Protein AF-A0A6A6EGM3-F1 (afdb_monomer_lite)

InterPro domains:
  IPR000719 Protein kinase domain [PF00069] (1-128)
  IPR000719 Protein kinase domain [PS50011] (1-140)
  IPR000719 Protein kinase domain [SM00220] (1-140)
  IPR011009 Protein kinase-like domain superfamily [SSF56112] (1-140)

Structure (mmCIF, N/CA/C/O backbone):
data_AF-A0A6A6EGM3-F1
#
_entry.id   AF-A0A6A6EGM3-F1
#
loop_
_atom_site.group_PDB
_atom_site.id
_atom_site.type_symbol
_atom_site.label_atom_id
_atom_site.label_alt_id
_atom_site.label_comp_id
_atom_site.label_asym_id
_atom_site.label_entity_id
_atom_site.label_seq_id
_atom_site.pdbx_PDB_ins_code
_atom_site.Cartn_x
_atom_site.Cartn_y
_atom_site.Cartn_z
_atom_site.occupancy
_atom_site.B_iso_or_equiv
_atom_site.auth_seq_id
_atom_site.auth_comp_id
_atom_site.auth_asym_id
_atom_site.auth_atom_id
_atom_site.pdbx_PDB_model_num
ATOM 1 N N . MET A 1 1 ? -12.247 2.097 -5.083 1.00 84.56 1 MET A N 1
ATOM 2 C CA . MET A 1 1 ? -11.336 1.379 -4.167 1.00 84.56 1 MET A CA 1
ATOM 3 C C . MET A 1 1 ? -11.400 -0.114 -4.446 1.00 84.56 1 MET A C 1
ATOM 5 O O . MET A 1 1 ? -12.513 -0.607 -4.617 1.00 84.56 1 MET A O 1
ATOM 9 N N . HIS A 1 2 ? -10.258 -0.801 -4.485 1.00 88.88 2 HIS A N 1
ATOM 10 C CA . HIS A 1 2 ? -10.121 -2.243 -4.723 1.00 88.88 2 HIS A CA 1
ATOM 11 C C . HIS A 1 2 ? -10.260 -3.066 -3.438 1.00 88.88 2 HIS A C 1
ATOM 13 O O . HIS A 1 2 ? -11.001 -4.044 -3.423 1.00 88.88 2 HIS A O 1
ATOM 19 N N . ARG A 1 3 ? -9.598 -2.648 -2.350 1.00 88.50 3 ARG A N 1
ATOM 20 C CA . ARG A 1 3 ? -9.715 -3.189 -0.979 1.00 88.50 3 ARG A CA 1
ATOM 21 C C . ARG A 1 3 ? -9.195 -4.609 -0.755 1.00 88.50 3 ARG A C 1
ATOM 23 O O . ARG A 1 3 ? -9.424 -5.171 0.314 1.00 88.50 3 ARG A O 1
ATOM 30 N N . ASP A 1 4 ? -8.500 -5.176 -1.732 1.00 90.19 4 ASP A N 1
ATOM 31 C CA . ASP A 1 4 ? -7.788 -6.451 -1.583 1.00 90.19 4 ASP A CA 1
ATOM 32 C C . ASP A 1 4 ? -6.575 -6.496 -2.516 1.00 90.19 4 ASP A C 1
ATOM 34 O O . ASP A 1 4 ? -6.352 -7.462 -3.237 1.00 90.19 4 ASP A O 1
ATOM 38 N N . ILE A 1 5 ? -5.809 -5.402 -2.556 1.00 93.81 5 ILE A N 1
ATOM 39 C CA . ILE A 1 5 ? -4.543 -5.385 -3.291 1.00 93.81 5 ILE A CA 1
ATOM 40 C C . ILE A 1 5 ? -3.541 -6.249 -2.524 1.00 93.81 5 ILE A C 1
ATOM 42 O O . ILE A 1 5 ? -3.227 -5.979 -1.365 1.00 93.81 5 ILE A O 1
ATOM 46 N N . LYS A 1 6 ? -3.062 -7.294 -3.192 1.00 92.94 6 LYS A N 1
ATOM 47 C CA . LYS A 1 6 ? -2.123 -8.295 -2.682 1.00 92.94 6 LYS A CA 1
ATOM 48 C C . LYS A 1 6 ? -1.439 -8.995 -3.863 1.00 92.94 6 LYS A C 1
ATOM 50 O O . LYS A 1 6 ? -1.972 -8.916 -4.973 1.00 92.94 6 LYS A O 1
ATOM 55 N N . PRO A 1 7 ? -0.304 -9.686 -3.667 1.00 92.31 7 PRO A N 1
ATOM 56 C CA . PRO A 1 7 ? 0.438 -10.315 -4.756 1.00 92.31 7 PRO A CA 1
ATOM 57 C C . PRO A 1 7 ? -0.398 -11.305 -5.571 1.00 92.31 7 PRO A C 1
ATOM 59 O O . PRO A 1 7 ? -0.253 -11.360 -6.786 1.00 92.31 7 PRO A O 1
ATOM 62 N N . GLU A 1 8 ? -1.313 -12.037 -4.932 1.00 93.25 8 GLU A N 1
ATOM 63 C CA . GLU A 1 8 ? -2.192 -13.009 -5.594 1.00 93.25 8 GLU A CA 1
ATOM 64 C C . GLU A 1 8 ? -3.145 -12.355 -6.608 1.00 93.25 8 GLU A C 1
ATOM 66 O O . GLU A 1 8 ? -3.589 -13.009 -7.550 1.00 93.25 8 GLU A O 1
ATOM 71 N N . ASN A 1 9 ? -3.422 -11.060 -6.434 1.00 94.19 9 ASN A N 1
ATOM 72 C CA . ASN A 1 9 ? -4.291 -10.267 -7.299 1.00 94.19 9 ASN A CA 1
ATOM 73 C C . ASN A 1 9 ? -3.496 -9.439 -8.333 1.00 94.19 9 ASN A C 1
ATOM 75 O O . ASN A 1 9 ? -4.093 -8.659 -9.077 1.00 94.19 9 ASN A O 1
ATOM 79 N N . ILE A 1 10 ? -2.167 -9.613 -8.412 1.00 94.06 10 ILE A N 1
ATOM 80 C CA . ILE A 1 10 ? -1.309 -9.057 -9.470 1.00 94.06 10 ILE A CA 1
ATOM 81 C C . ILE A 1 10 ? -0.997 -10.165 -10.479 1.00 94.06 10 ILE A C 1
ATOM 83 O O . ILE A 1 10 ? -0.140 -11.019 -10.258 1.00 94.06 10 ILE A O 1
ATOM 87 N N . LEU A 1 11 ? -1.692 -10.160 -11.612 1.00 94.94 11 LEU A N 1
ATOM 88 C CA . LEU A 1 11 ? -1.523 -11.174 -12.649 1.00 94.94 11 LEU A CA 1
ATOM 89 C C . LEU A 1 11 ? -0.478 -10.738 -13.672 1.00 94.94 11 LEU A C 1
ATOM 91 O O . LEU A 1 11 ? -0.501 -9.603 -14.143 1.00 94.94 11 LEU A O 1
ATOM 95 N N . VAL A 1 12 ? 0.394 -11.663 -14.069 1.00 94.00 12 VAL A N 1
ATOM 96 C CA . VAL A 1 12 ? 1.368 -11.467 -15.151 1.00 94.00 12 VAL A CA 1
ATOM 97 C C . VAL A 1 12 ? 0.804 -12.078 -16.433 1.00 94.00 12 VAL A C 1
ATOM 99 O O . VAL A 1 12 ? 0.584 -13.285 -16.490 1.00 94.00 12 VAL A O 1
ATOM 102 N N . LEU A 1 13 ? 0.572 -11.255 -17.458 1.00 92.06 13 LEU A N 1
ATOM 103 C CA . LEU A 1 13 ? 0.106 -11.705 -18.776 1.00 92.06 13 LEU A CA 1
ATOM 104 C C . LEU A 1 13 ? 1.278 -12.122 -19.667 1.00 92.06 13 LEU A C 1
ATOM 106 O O . LEU A 1 13 ? 1.245 -13.178 -20.290 1.00 92.06 13 LEU A O 1
ATOM 110 N N . THR A 1 14 ? 2.321 -11.294 -19.706 1.00 92.06 14 THR A N 1
ATOM 111 C CA . THR A 1 14 ? 3.573 -11.551 -20.425 1.00 92.06 14 THR A CA 1
ATOM 112 C C . THR A 1 14 ? 4.745 -11.149 -19.542 1.00 92.06 14 THR A C 1
ATOM 114 O O . THR A 1 14 ? 4.630 -10.243 -18.717 1.00 92.06 14 THR A O 1
ATOM 117 N N . ARG A 1 15 ? 5.871 -11.854 -19.678 1.00 89.19 15 ARG A N 1
ATOM 118 C CA . ARG A 1 15 ? 7.110 -11.549 -18.941 1.00 89.19 15 ARG A CA 1
ATOM 119 C C . ARG A 1 15 ? 8.081 -10.690 -19.746 1.00 89.19 15 ARG A C 1
ATOM 121 O O . ARG A 1 15 ? 8.887 -10.000 -19.139 1.00 89.19 15 ARG A O 1
ATOM 128 N N . ASP A 1 16 ? 7.987 -10.739 -21.073 1.00 87.62 16 ASP A N 1
ATOM 129 C CA . ASP A 1 16 ? 8.813 -9.952 -21.985 1.00 87.62 16 ASP A CA 1
ATOM 130 C C . ASP A 1 16 ? 7.988 -9.527 -23.223 1.00 87.62 16 ASP A C 1
ATOM 132 O O . ASP A 1 16 ? 7.629 -10.392 -24.030 1.00 87.62 16 ASP A O 1
ATOM 136 N N . PRO A 1 17 ? 7.598 -8.240 -23.342 1.00 86.88 17 PRO A N 1
ATOM 137 C CA . PRO A 1 17 ? 7.709 -7.216 -22.300 1.00 86.88 17 PRO A CA 1
ATOM 138 C C . PRO A 1 17 ? 6.861 -7.589 -21.074 1.00 86.88 17 PRO A C 1
ATOM 140 O O . PRO A 1 17 ? 5.857 -8.303 -21.189 1.00 86.88 17 PRO A O 1
ATOM 143 N N . LEU A 1 18 ? 7.257 -7.121 -19.887 1.00 87.19 18 LEU A N 1
ATOM 144 C CA . LEU A 1 18 ? 6.476 -7.341 -18.672 1.00 87.19 18 LEU A CA 1
ATOM 145 C C . LEU A 1 18 ? 5.122 -6.635 -18.797 1.00 87.19 18 LEU A C 1
ATOM 147 O O . LEU A 1 18 ? 5.062 -5.416 -18.926 1.00 87.19 18 LEU A O 1
ATOM 151 N N . TYR A 1 19 ? 4.039 -7.403 -18.723 1.00 89.06 19 TYR A N 1
ATOM 152 C CA . TYR A 1 19 ? 2.681 -6.877 -18.726 1.00 89.06 19 TYR A CA 1
ATOM 153 C C . TYR A 1 19 ? 1.907 -7.460 -17.552 1.00 89.06 19 TYR A C 1
ATOM 155 O O . TYR A 1 19 ? 1.725 -8.678 -17.455 1.00 89.06 19 TYR A O 1
ATOM 163 N N . ILE A 1 20 ? 1.429 -6.580 -16.674 1.00 92.12 20 ILE A N 1
ATOM 164 C CA . ILE A 1 20 ? 0.705 -6.946 -15.457 1.00 92.12 20 ILE A CA 1
ATOM 165 C C . ILE A 1 20 ? -0.710 -6.370 -15.446 1.00 92.12 20 ILE A C 1
ATOM 167 O O . ILE A 1 20 ? -0.976 -5.320 -16.029 1.00 92.12 20 ILE A O 1
ATOM 171 N N . LYS A 1 21 ? -1.629 -7.061 -14.771 1.00 91.62 21 LYS A N 1
ATOM 172 C CA . LYS A 1 21 ? -3.016 -6.632 -14.564 1.00 91.62 21 LYS A CA 1
ATOM 173 C C . LYS A 1 21 ? -3.439 -6.868 -13.121 1.00 91.62 21 LYS A C 1
ATOM 175 O O . LYS A 1 21 ? -3.114 -7.899 -12.540 1.00 91.62 21 LYS A O 1
ATOM 180 N N . LEU A 1 22 ? -4.210 -5.931 -12.578 1.00 92.19 22 LEU A N 1
ATOM 181 C CA . LEU A 1 22 ? -4.939 -6.138 -11.328 1.00 92.19 22 LEU A CA 1
ATOM 182 C C . LEU A 1 22 ? -6.154 -7.037 -11.577 1.00 92.19 22 LEU A C 1
ATOM 184 O O . LEU A 1 22 ? -6.820 -6.910 -12.608 1.00 92.19 22 LEU A O 1
ATOM 188 N N . ALA A 1 23 ? -6.438 -7.926 -10.633 1.00 92.19 23 ALA A N 1
ATOM 189 C CA . ALA A 1 23 ? -7.560 -8.855 -10.674 1.00 92.19 23 ALA A CA 1
ATOM 190 C C . ALA A 1 23 ? -8.310 -8.901 -9.334 1.00 92.19 23 ALA A C 1
ATOM 192 O O . ALA A 1 23 ? -7.880 -8.313 -8.354 1.00 92.19 23 ALA A O 1
ATOM 193 N N . ASP A 1 24 ? -9.423 -9.638 -9.308 1.00 88.69 24 ASP A N 1
ATOM 194 C CA . ASP A 1 24 ? -10.306 -9.810 -8.144 1.00 88.69 24 ASP A CA 1
ATOM 195 C C . ASP A 1 24 ? -10.943 -8.511 -7.625 1.00 88.69 24 ASP A C 1
ATOM 197 O O . ASP A 1 24 ? -10.659 -7.971 -6.557 1.00 88.69 24 ASP A O 1
ATOM 201 N N . PHE A 1 25 ? -11.917 -8.041 -8.394 1.00 89.31 25 PHE A N 1
ATOM 202 C CA . PHE A 1 25 ? -12.710 -6.860 -8.078 1.00 89.31 25 PHE A CA 1
ATOM 203 C C . PHE A 1 25 ? -13.936 -7.154 -7.200 1.00 89.31 25 PHE A C 1
ATOM 205 O O . PHE A 1 25 ? -14.834 -6.316 -7.091 1.00 89.31 25 PHE A O 1
ATOM 212 N N . SER A 1 26 ? -13.996 -8.326 -6.559 1.00 86.12 26 SER A N 1
ATOM 213 C CA . SER A 1 26 ? -15.150 -8.761 -5.756 1.00 86.12 26 SER A CA 1
ATOM 214 C C . SER A 1 26 ? -15.456 -7.832 -4.573 1.00 86.12 26 SER A C 1
ATOM 216 O O . SER A 1 26 ? -16.602 -7.748 -4.126 1.00 86.12 26 SER A O 1
ATOM 218 N N . LEU A 1 27 ? -14.452 -7.092 -4.091 1.00 82.25 27 LEU A N 1
ATOM 219 C CA . LEU A 1 27 ? -14.571 -6.151 -2.975 1.00 82.25 27 LEU A CA 1
ATOM 220 C C . LEU A 1 27 ? -14.660 -4.679 -3.403 1.00 82.25 27 LEU A C 1
ATOM 222 O O . LEU A 1 27 ? -14.705 -3.803 -2.524 1.00 82.25 27 LEU A O 1
ATOM 226 N N . ILE A 1 28 ? -14.721 -4.393 -4.715 1.00 85.31 28 ILE A N 1
ATOM 227 C CA . ILE A 1 28 ? -14.771 -3.023 -5.234 1.00 85.31 28 ILE A CA 1
ATOM 228 C C . ILE A 1 28 ? -15.908 -2.231 -4.591 1.00 85.31 28 ILE A C 1
ATOM 230 O O . ILE A 1 28 ? -17.047 -2.683 -4.447 1.00 85.31 28 ILE A O 1
ATOM 234 N N . LYS A 1 29 ? -15.612 -0.964 -4.300 1.00 81.81 29 LYS A N 1
ATOM 235 C CA . LYS A 1 29 ? -16.645 0.047 -4.090 1.00 81.81 29 LYS A CA 1
ATOM 236 C C . LYS A 1 29 ? -16.318 1.346 -4.814 1.00 81.81 29 LYS A C 1
ATOM 238 O O . LYS A 1 29 ? -15.177 1.819 -4.782 1.00 81.81 29 LYS A O 1
ATOM 243 N N . VAL A 1 30 ? -17.363 1.937 -5.384 1.00 75.62 30 VAL A N 1
ATOM 244 C CA . VAL A 1 30 ? -17.401 3.317 -5.874 1.00 75.62 30 VAL A CA 1
ATOM 245 C C . VAL A 1 30 ? -17.964 4.217 -4.767 1.00 75.62 30 VAL A C 1
ATOM 247 O O . VAL A 1 30 ? -19.037 3.935 -4.229 1.00 75.62 30 VAL A O 1
ATOM 250 N N . GLY A 1 31 ? -17.231 5.272 -4.403 1.00 67.56 31 GLY A N 1
ATOM 251 C CA . GLY A 1 31 ? -17.626 6.263 -3.394 1.00 67.56 31 GLY A CA 1
ATOM 252 C C . GLY A 1 31 ? -16.650 6.391 -2.219 1.00 67.56 31 GLY A C 1
ATOM 253 O O . GLY A 1 31 ? -15.875 5.485 -1.933 1.00 67.56 31 GLY A O 1
ATOM 254 N N . ASN A 1 32 ? -16.722 7.523 -1.514 1.00 60.88 32 ASN A N 1
ATOM 255 C CA . ASN A 1 32 ? -15.642 8.024 -0.645 1.00 60.88 32 ASN A CA 1
ATOM 256 C C . ASN A 1 32 ? -15.790 7.619 0.836 1.00 60.88 32 ASN A C 1
ATOM 258 O O . ASN A 1 32 ? -15.298 8.308 1.727 1.00 60.88 32 ASN A O 1
ATOM 262 N N . SER A 1 33 ? -16.587 6.590 1.142 1.00 60.62 33 SER A N 1
ATOM 263 C CA . SER A 1 33 ? -16.968 6.308 2.529 1.00 60.62 33 SER A CA 1
ATOM 264 C C . SER A 1 33 ? -17.484 4.890 2.726 1.00 60.62 33 SER A C 1
ATOM 266 O O . SER A 1 33 ? -18.649 4.599 2.447 1.00 60.62 33 SER A O 1
ATOM 268 N N . LEU A 1 34 ? -16.653 4.033 3.309 1.00 66.94 34 LEU A N 1
ATOM 269 C CA . LEU A 1 34 ? -17.009 2.662 3.667 1.00 66.94 34 LEU A CA 1
ATOM 270 C C . LEU A 1 34 ? -16.926 2.412 5.172 1.00 66.94 34 LEU A C 1
ATOM 272 O O . LEU A 1 34 ? -16.134 3.048 5.858 1.00 66.94 34 LEU A O 1
ATOM 276 N N . LYS A 1 35 ? -17.730 1.455 5.656 1.00 67.19 35 LYS A N 1
ATOM 277 C CA . LYS A 1 35 ? -17.777 1.007 7.062 1.00 67.19 35 LYS A CA 1
ATOM 278 C C . LYS A 1 35 ? -17.646 -0.515 7.226 1.00 67.19 35 LYS A C 1
ATOM 280 O O . LYS A 1 35 ? -17.982 -1.047 8.276 1.00 67.19 35 LYS A O 1
ATOM 285 N N . THR A 1 36 ? -17.224 -1.242 6.190 1.00 71.94 36 THR A N 1
ATOM 286 C CA . THR A 1 36 ? -17.134 -2.715 6.217 1.00 71.94 36 THR A CA 1
ATOM 287 C C . THR A 1 36 ? -15.677 -3.154 6.182 1.00 71.94 36 THR A C 1
ATOM 289 O O . THR A 1 36 ? -14.920 -2.695 5.325 1.00 71.94 36 THR A O 1
ATOM 292 N N . ILE A 1 37 ? -15.305 -4.068 7.079 1.00 74.94 37 ILE A N 1
ATOM 293 C CA . ILE A 1 37 ? -13.977 -4.692 7.121 1.00 74.94 37 ILE A CA 1
ATOM 294 C C . ILE A 1 37 ? -13.970 -5.860 6.132 1.00 74.94 37 ILE A C 1
ATOM 296 O O . ILE A 1 37 ? -14.825 -6.739 6.213 1.00 74.94 37 ILE A O 1
ATOM 300 N N . CYS A 1 38 ? -13.034 -5.854 5.189 1.00 76.94 38 CYS A N 1
ATOM 301 C CA . CYS A 1 38 ? -12.772 -6.959 4.269 1.00 76.94 38 CYS A CA 1
ATOM 302 C C . CYS A 1 38 ? -11.325 -6.873 3.761 1.00 76.94 38 CYS A C 1
ATOM 304 O O . CYS A 1 38 ? -10.650 -5.875 4.015 1.00 76.94 38 CYS A O 1
ATOM 306 N N . GLY A 1 39 ? -10.884 -7.897 3.032 1.00 79.06 39 GLY A N 1
ATOM 307 C CA . GLY A 1 39 ? -9.539 -7.986 2.461 1.00 79.06 39 GLY A CA 1
ATOM 308 C C . GLY A 1 39 ? -8.580 -8.820 3.312 1.00 79.06 39 GLY A C 1
ATOM 309 O O . GLY A 1 39 ? -8.975 -9.471 4.283 1.00 79.06 39 GLY A O 1
ATOM 310 N N . THR A 1 40 ? -7.307 -8.802 2.931 1.00 82.25 40 THR A N 1
ATOM 311 C CA . THR A 1 40 ? -6.253 -9.621 3.543 1.00 82.25 40 THR A CA 1
ATOM 312 C C . THR A 1 40 ? -5.488 -8.842 4.620 1.00 82.25 40 THR A C 1
ATOM 314 O O . THR A 1 40 ? -4.835 -7.841 4.330 1.00 82.25 40 THR A O 1
ATOM 317 N N . GLY A 1 41 ? -5.522 -9.318 5.872 1.00 84.56 41 GLY A N 1
ATOM 318 C CA . GLY A 1 41 ? -5.014 -8.586 7.046 1.00 84.56 41 GLY A CA 1
ATOM 319 C C . GLY A 1 41 ? -3.538 -8.159 6.993 1.00 84.56 41 GLY A C 1
ATOM 320 O O . GLY A 1 41 ? -3.170 -7.177 7.623 1.00 84.56 41 GLY A O 1
ATOM 321 N N . THR A 1 42 ? -2.696 -8.850 6.227 1.00 88.75 42 THR A N 1
ATOM 322 C CA . THR A 1 42 ? -1.267 -8.526 6.052 1.00 88.75 42 THR A CA 1
ATOM 323 C C . THR A 1 42 ? -1.015 -7.275 5.212 1.00 88.75 42 THR A C 1
ATOM 325 O O . THR A 1 42 ? -0.057 -6.550 5.462 1.00 88.75 42 THR A O 1
ATOM 328 N N . TYR A 1 43 ? -1.858 -7.030 4.210 1.00 91.75 43 TYR A N 1
ATOM 329 C CA . TYR A 1 43 ? -1.755 -5.877 3.304 1.00 91.75 43 TYR A CA 1
ATOM 330 C C . TYR A 1 43 ? -2.654 -4.728 3.764 1.00 91.75 43 TYR A C 1
ATOM 332 O O . TYR A 1 43 ? -2.759 -3.689 3.115 1.00 91.75 43 TYR A O 1
ATOM 340 N N . CYS A 1 44 ? -3.336 -4.934 4.886 1.00 90.75 44 CYS A N 1
ATOM 341 C CA . CYS A 1 44 ? -4.281 -4.010 5.456 1.00 90.75 44 CYS A CA 1
ATOM 342 C C . CYS A 1 44 ? -3.552 -2.816 6.095 1.00 90.75 44 CYS A C 1
ATOM 344 O O . CYS A 1 44 ? -2.599 -3.027 6.845 1.00 90.75 44 CYS A O 1
ATOM 346 N N . PRO A 1 45 ? -4.015 -1.577 5.869 1.00 92.44 45 PRO A N 1
ATOM 347 C CA . PRO A 1 45 ? -3.445 -0.402 6.516 1.00 92.44 45 PRO A CA 1
ATOM 348 C C . PRO A 1 45 ? -3.814 -0.325 8.006 1.00 92.44 45 PRO A C 1
ATOM 350 O O . PRO A 1 45 ? -4.837 -0.899 8.409 1.00 92.44 45 PRO A O 1
ATOM 353 N N . PRO A 1 46 ? -3.048 0.414 8.831 1.00 92.00 46 PRO A N 1
ATOM 354 C CA . PRO A 1 46 ? -3.225 0.471 10.286 1.00 92.00 46 PRO A CA 1
ATOM 355 C C . PRO A 1 46 ? -4.634 0.908 10.724 1.00 92.00 46 PRO A C 1
ATOM 357 O O . PRO A 1 46 ? -5.194 0.360 11.679 1.00 92.00 46 PRO A O 1
ATOM 360 N N . GLU A 1 47 ? -5.267 1.835 10.000 1.00 90.25 47 GLU A N 1
ATOM 361 C CA . GLU A 1 47 ? -6.616 2.323 10.299 1.00 90.25 47 GLU A CA 1
ATOM 362 C C . GLU A 1 47 ? -7.725 1.279 10.083 1.00 90.25 47 GLU A C 1
ATOM 364 O O . GLU A 1 47 ? -8.801 1.397 10.677 1.00 90.25 47 GLU A O 1
ATOM 369 N N . ILE A 1 48 ? -7.480 0.241 9.278 1.00 87.69 48 ILE A N 1
ATOM 370 C CA . ILE A 1 48 ? -8.381 -0.912 9.141 1.00 87.69 48 ILE A CA 1
ATOM 371 C C . ILE A 1 48 ? -7.895 -2.071 10.026 1.00 87.69 48 ILE A C 1
ATOM 373 O O . ILE A 1 48 ? -8.709 -2.750 10.657 1.00 87.69 48 ILE A O 1
ATOM 377 N N . ALA A 1 49 ? -6.581 -2.274 10.135 1.00 87.62 49 ALA A N 1
ATOM 378 C CA . ALA A 1 49 ? -5.967 -3.405 10.825 1.00 87.62 49 ALA A CA 1
ATOM 379 C C . ALA A 1 49 ? -6.359 -3.463 12.312 1.00 87.62 49 ALA A C 1
ATOM 381 O O . ALA A 1 49 ? -6.572 -4.551 12.854 1.00 87.62 49 ALA A O 1
ATOM 382 N N . LYS A 1 50 ? -6.582 -2.298 12.943 1.00 83.25 50 LYS A N 1
ATOM 383 C CA . LYS A 1 50 ? -7.120 -2.183 14.313 1.00 83.25 50 LYS A CA 1
ATOM 384 C C . LYS A 1 50 ? -8.476 -2.866 14.522 1.00 83.25 50 LYS A C 1
ATOM 386 O O . LYS A 1 50 ? -8.810 -3.227 15.647 1.00 83.25 50 LYS A O 1
ATOM 391 N N . TYR A 1 51 ? -9.249 -3.076 13.457 1.00 80.19 51 TYR A N 1
ATOM 392 C CA . TYR A 1 51 ? -10.565 -3.706 13.531 1.00 80.19 51 TYR A CA 1
ATOM 393 C C . TYR A 1 51 ? -10.591 -5.165 13.067 1.00 80.19 51 TYR A C 1
ATOM 395 O O . TYR A 1 51 ? -11.540 -5.870 13.395 1.00 80.19 51 TYR A O 1
ATOM 403 N N . PHE A 1 52 ? -9.559 -5.667 12.379 1.00 74.50 52 PHE A N 1
ATOM 404 C CA . PHE A 1 52 ? -9.526 -7.060 11.898 1.00 74.50 52 PHE A CA 1
ATOM 405 C C . PHE A 1 52 ? -9.624 -8.098 13.028 1.00 74.50 52 PHE A C 1
ATOM 407 O O . PHE A 1 52 ? -10.149 -9.190 12.824 1.00 74.50 52 PHE A O 1
ATOM 414 N N . ARG A 1 53 ? -9.164 -7.756 14.239 1.00 69.12 53 ARG A N 1
ATOM 415 C CA . ARG A 1 53 ? -9.305 -8.604 15.438 1.00 69.12 53 ARG A CA 1
ATOM 416 C C . ARG A 1 53 ? -10.612 -8.394 16.204 1.00 69.12 53 ARG A C 1
ATOM 418 O O . ARG A 1 53 ? -10.927 -9.166 17.105 1.00 69.12 53 ARG A O 1
ATOM 425 N N . LEU A 1 54 ? -11.383 -7.370 15.851 1.00 66.56 54 LEU A N 1
ATOM 426 C CA . LEU A 1 54 ? -12.611 -6.979 16.531 1.00 66.56 54 LEU A CA 1
ATOM 427 C C . LEU A 1 54 ? -13.808 -7.346 15.648 1.00 66.56 54 LEU A C 1
ATOM 429 O O . LEU A 1 54 ? -14.451 -6.484 15.056 1.00 66.56 54 LEU A O 1
ATOM 433 N N . SER A 1 55 ? -14.139 -8.640 15.596 1.00 57.53 55 SER A N 1
ATOM 434 C CA . SER A 1 55 ? -15.200 -9.223 14.750 1.00 57.53 55 SER A CA 1
ATOM 435 C C . SER A 1 55 ? -16.611 -8.637 14.936 1.00 57.53 55 SER A C 1
ATOM 437 O O . SER A 1 55 ? -17.522 -8.980 14.186 1.00 57.53 55 SER A O 1
ATOM 439 N N . LYS A 1 56 ? -16.817 -7.753 15.921 1.00 55.12 56 LYS A N 1
ATOM 440 C CA . LYS A 1 56 ? -18.116 -7.150 16.262 1.00 55.12 56 LYS A CA 1
ATOM 441 C C . LYS A 1 56 ? -18.195 -5.633 16.076 1.00 55.12 56 LYS A C 1
ATOM 443 O O . LYS A 1 56 ? -19.248 -5.061 16.342 1.00 55.12 56 LYS A O 1
ATOM 448 N N . LEU A 1 57 ? -17.123 -4.965 15.650 1.00 59.78 57 LEU A N 1
ATOM 449 C CA . LEU A 1 57 ? -17.109 -3.506 15.520 1.00 59.78 57 LEU A CA 1
ATOM 450 C C . LEU A 1 57 ? -16.997 -3.107 14.055 1.00 59.78 57 LEU A C 1
ATOM 452 O O . LEU A 1 57 ? -15.939 -3.224 13.448 1.00 59.78 57 LEU A O 1
ATOM 456 N N . ALA A 1 58 ? -18.097 -2.589 13.505 1.00 63.16 58 ALA A N 1
ATOM 457 C CA . ALA A 1 58 ? -18.026 -1.829 12.269 1.00 63.16 58 ALA A CA 1
ATOM 458 C C . ALA A 1 58 ? -17.164 -0.575 12.517 1.00 63.16 58 ALA A C 1
ATOM 460 O O . ALA A 1 58 ? -17.385 0.136 13.506 1.00 63.16 58 ALA A O 1
ATOM 461 N N . PRO A 1 59 ? -16.193 -0.295 11.643 1.00 66.69 59 PRO A N 1
ATOM 462 C CA . PRO A 1 59 ? -15.417 0.928 11.659 1.00 66.69 59 PRO A CA 1
ATOM 463 C C . PRO A 1 59 ? -16.304 2.159 11.793 1.00 66.69 59 PRO A C 1
ATOM 465 O O . PRO A 1 59 ? -17.279 2.339 11.057 1.00 66.69 59 PRO A O 1
ATOM 468 N N . LYS A 1 60 ? -15.979 2.994 12.782 1.00 63.94 60 LYS A N 1
ATOM 469 C CA . LYS A 1 60 ? -16.665 4.274 12.989 1.00 63.94 60 LYS A CA 1
ATOM 470 C C . LYS A 1 60 ? -16.225 5.299 11.946 1.00 63.94 60 LYS A C 1
ATOM 472 O O . LYS A 1 60 ? -17.049 6.097 11.497 1.00 63.94 60 LYS A O 1
ATOM 477 N N . ASP A 1 61 ? -14.961 5.214 11.549 1.00 67.00 61 ASP A N 1
ATOM 478 C CA . ASP A 1 61 ? -14.319 6.119 10.608 1.00 67.00 61 ASP A CA 1
ATOM 479 C C . ASP A 1 61 ? -14.562 5.658 9.168 1.00 67.00 61 ASP A C 1
ATOM 481 O O . ASP A 1 61 ? -14.666 4.464 8.878 1.00 67.00 61 ASP A O 1
ATOM 485 N N . LYS A 1 62 ? -14.682 6.626 8.260 1.00 71.38 62 LYS A N 1
ATOM 486 C CA . LYS A 1 62 ? -14.834 6.375 6.827 1.00 71.38 62 LYS A CA 1
ATOM 487 C C . LYS A 1 62 ? -13.460 6.100 6.229 1.00 71.38 62 LYS A C 1
ATOM 489 O O . LYS A 1 62 ? -12.557 6.911 6.399 1.00 71.38 62 LYS A O 1
ATOM 494 N N . TYR A 1 63 ? -13.327 5.005 5.491 1.00 78.56 63 TYR A N 1
ATOM 495 C CA . TYR A 1 63 ? -12.112 4.743 4.717 1.00 78.56 63 TYR A CA 1
ATOM 496 C C . TYR A 1 63 ? -12.159 5.383 3.330 1.00 78.56 63 TYR A C 1
ATOM 498 O O . TYR A 1 63 ? -13.229 5.436 2.714 1.00 78.56 63 TYR A O 1
ATOM 506 N N . THR A 1 64 ? -10.990 5.817 2.857 1.00 86.38 64 THR A N 1
ATOM 507 C CA . THR A 1 64 ? -10.745 6.457 1.555 1.00 86.38 64 THR A CA 1
ATOM 508 C C . THR A 1 64 ? -9.827 5.591 0.690 1.00 86.38 64 THR A C 1
ATOM 510 O O . THR A 1 64 ? -9.333 4.556 1.130 1.00 86.38 64 THR A O 1
ATOM 513 N N . GLU A 1 65 ? -9.556 6.019 -0.538 1.00 89.50 65 GLU A N 1
ATOM 514 C CA . GLU A 1 65 ? -8.585 5.416 -1.457 1.00 89.50 65 GLU A CA 1
ATOM 515 C C . GLU A 1 65 ? -7.174 5.250 -0.878 1.00 89.50 65 GLU A C 1
ATOM 517 O O . GLU A 1 65 ? -6.431 4.388 -1.343 1.00 89.50 65 GLU A O 1
ATOM 522 N N . ALA A 1 66 ? -6.835 5.980 0.191 1.00 92.31 66 ALA A N 1
ATOM 523 C CA . ALA A 1 66 ? -5.580 5.834 0.926 1.00 92.31 66 ALA A CA 1
ATOM 524 C C . ALA A 1 66 ? -5.324 4.399 1.426 1.00 92.31 66 ALA A C 1
ATOM 526 O O . ALA A 1 66 ? -4.175 4.041 1.695 1.00 92.31 66 ALA A O 1
ATOM 527 N N . VAL A 1 67 ? -6.369 3.570 1.544 1.00 92.31 67 VAL A N 1
ATOM 528 C CA . VAL A 1 67 ? -6.232 2.155 1.916 1.00 92.31 67 VAL A CA 1
ATOM 529 C C . VAL A 1 67 ? -5.561 1.334 0.818 1.00 92.31 67 VAL A C 1
ATOM 531 O O . VAL A 1 67 ? -4.679 0.535 1.113 1.00 92.31 67 VAL A O 1
ATOM 534 N N . ASP A 1 68 ? -5.921 1.579 -0.445 1.00 93.88 68 ASP A N 1
ATOM 535 C CA . ASP A 1 68 ? -5.340 0.883 -1.595 1.00 93.88 68 ASP A CA 1
ATOM 536 C C . ASP A 1 68 ? -3.886 1.323 -1.813 1.00 93.88 68 ASP A C 1
ATOM 538 O O . ASP A 1 68 ? -3.046 0.514 -2.202 1.00 93.88 68 ASP A O 1
ATOM 542 N N . ILE A 1 69 ? -3.575 2.588 -1.504 1.00 96.12 69 ILE A N 1
ATOM 543 C CA . ILE A 1 69 ? -2.218 3.144 -1.591 1.00 96.12 69 ILE A CA 1
ATOM 544 C C . ILE A 1 69 ? -1.279 2.421 -0.625 1.00 96.12 69 ILE A C 1
ATOM 546 O O . ILE A 1 69 ? -0.201 1.990 -1.025 1.00 96.12 69 ILE A O 1
ATOM 550 N N . TRP A 1 70 ? -1.700 2.221 0.624 1.00 96.12 70 TRP A N 1
ATOM 551 C CA . TRP A 1 70 ? -0.922 1.432 1.577 1.00 96.12 70 TRP A CA 1
ATOM 552 C C . TRP A 1 70 ? -0.746 -0.013 1.105 1.00 96.12 70 TRP A C 1
ATOM 554 O O . TRP A 1 70 ? 0.378 -0.507 1.050 1.00 96.12 70 TRP A O 1
ATOM 564 N N . SER A 1 71 ? -1.841 -0.692 0.740 1.00 95.25 71 SER A N 1
ATOM 565 C CA . SER A 1 71 ? -1.793 -2.099 0.325 1.00 95.25 71 SER A CA 1
ATOM 566 C C . SER A 1 71 ? -0.855 -2.313 -0.863 1.00 95.25 71 SER A C 1
ATOM 568 O O . SER A 1 71 ? -0.049 -3.243 -0.848 1.00 95.25 71 SER A O 1
ATOM 570 N N . LEU A 1 72 ? -0.893 -1.418 -1.855 1.00 96.12 72 LEU A N 1
ATOM 571 C CA . LEU A 1 72 ? 0.039 -1.438 -2.978 1.00 96.12 72 LEU A CA 1
ATOM 572 C C . LEU A 1 72 ? 1.487 -1.193 -2.528 1.00 96.12 72 LEU A C 1
ATOM 574 O O . LEU A 1 72 ? 2.385 -1.884 -2.999 1.00 96.12 72 LEU A O 1
ATOM 578 N N . GLY A 1 73 ? 1.716 -0.271 -1.591 1.00 95.69 73 GLY A N 1
ATOM 579 C CA . GLY A 1 73 ? 3.043 -0.012 -1.029 1.00 95.69 73 GLY A CA 1
ATOM 580 C C . GLY A 1 73 ? 3.648 -1.258 -0.381 1.00 95.69 73 GLY A C 1
ATOM 581 O O . GLY A 1 73 ? 4.804 -1.581 -0.638 1.00 95.69 73 GLY A O 1
ATOM 582 N N . VAL A 1 74 ? 2.848 -2.018 0.376 1.00 94.56 74 VAL A N 1
ATOM 583 C CA . VAL A 1 74 ? 3.281 -3.292 0.979 1.00 94.56 74 VAL A CA 1
ATOM 584 C C . VAL A 1 74 ? 3.603 -4.335 -0.097 1.00 94.56 74 VAL A C 1
ATOM 586 O O . VAL A 1 74 ? 4.580 -5.069 0.037 1.00 94.56 74 VAL A O 1
ATOM 589 N N . VAL A 1 75 ? 2.817 -4.405 -1.179 1.00 94.06 75 VAL A N 1
ATOM 590 C CA . VAL A 1 75 ? 3.086 -5.310 -2.313 1.00 94.06 75 VAL A CA 1
ATOM 591 C C . VAL A 1 75 ? 4.403 -4.962 -3.009 1.00 94.06 75 VAL A C 1
ATOM 593 O O . VAL A 1 75 ? 5.224 -5.852 -3.222 1.00 94.06 75 VAL A O 1
ATOM 596 N N . ILE A 1 76 ? 4.630 -3.684 -3.327 1.00 93.88 76 ILE A N 1
ATOM 597 C CA . ILE A 1 76 ? 5.872 -3.223 -3.965 1.00 93.88 76 ILE A CA 1
ATOM 598 C C . ILE A 1 76 ? 7.063 -3.523 -3.057 1.00 93.88 76 ILE A C 1
ATOM 600 O O . ILE A 1 76 ? 8.041 -4.121 -3.502 1.00 93.88 76 ILE A O 1
ATOM 604 N N . LEU A 1 77 ? 6.949 -3.182 -1.772 1.00 92.50 77 LEU A N 1
ATOM 605 C CA . LEU A 1 77 ? 7.985 -3.437 -0.780 1.00 92.50 77 LEU A CA 1
ATOM 606 C C . LEU A 1 77 ? 8.340 -4.932 -0.706 1.00 92.50 77 LEU A C 1
ATOM 608 O O . LEU A 1 77 ? 9.513 -5.294 -0.688 1.00 92.50 77 LEU A O 1
ATOM 612 N N . ARG A 1 78 ? 7.332 -5.815 -0.729 1.00 90.25 78 ARG A N 1
ATOM 613 C CA . ARG A 1 78 ? 7.513 -7.275 -0.715 1.00 90.25 78 ARG A CA 1
ATOM 614 C C . ARG A 1 78 ? 8.298 -7.780 -1.927 1.00 90.25 78 ARG A C 1
ATOM 616 O O . ARG A 1 78 ? 9.080 -8.718 -1.782 1.00 90.25 78 ARG A O 1
ATOM 623 N N . PHE A 1 79 ? 8.072 -7.199 -3.104 1.00 90.44 79 PHE A N 1
ATOM 624 C CA . PHE A 1 79 ? 8.807 -7.561 -4.316 1.00 90.44 79 PHE A CA 1
ATOM 625 C C . PHE A 1 79 ? 10.225 -6.981 -4.337 1.00 90.44 79 PHE A C 1
ATOM 627 O O . PHE A 1 79 ? 11.137 -7.667 -4.790 1.00 90.44 79 PHE A O 1
ATOM 634 N N . ALA A 1 80 ? 10.419 -5.767 -3.815 1.00 89.38 80 ALA A N 1
ATOM 635 C CA . ALA A 1 80 ? 11.733 -5.135 -3.716 1.00 89.38 80 ALA A CA 1
ATOM 636 C C . ALA A 1 80 ? 12.636 -5.823 -2.677 1.00 89.38 80 ALA A C 1
ATOM 638 O O . ALA A 1 80 ? 13.830 -5.994 -2.912 1.00 89.38 80 ALA A O 1
ATOM 639 N N . LEU A 1 81 ? 12.064 -6.261 -1.548 1.00 88.50 81 LEU A N 1
ATOM 640 C CA . LEU A 1 81 ? 12.784 -6.857 -0.421 1.00 88.50 81 LEU A CA 1
ATOM 641 C C . LEU A 1 81 ? 12.164 -8.209 -0.006 1.00 88.50 81 LEU A C 1
ATOM 643 O O . LEU A 1 81 ? 11.410 -8.297 0.969 1.00 88.50 81 LEU A O 1
ATOM 647 N N . PRO A 1 82 ? 12.503 -9.316 -0.698 1.00 80.88 82 PRO A N 1
ATOM 648 C CA . PRO A 1 82 ? 11.968 -10.645 -0.386 1.00 80.88 82 PRO A CA 1
ATOM 649 C C . PRO A 1 82 ? 12.316 -11.144 1.025 1.00 80.88 82 PRO A C 1
ATOM 651 O O . PRO A 1 82 ? 11.595 -11.982 1.572 1.00 80.88 82 PRO A O 1
ATOM 654 N N . SER A 1 83 ? 13.402 -10.618 1.605 1.00 79.69 83 SER A N 1
ATOM 655 C CA . SER A 1 83 ? 13.912 -10.930 2.946 1.00 79.69 83 SER A CA 1
ATOM 656 C C . SER A 1 83 ? 13.116 -10.304 4.090 1.00 79.69 83 SER A C 1
ATOM 658 O O . SER A 1 83 ? 13.428 -10.578 5.248 1.00 79.69 83 SER A O 1
ATOM 660 N N . LEU A 1 84 ? 12.103 -9.486 3.794 1.00 77.56 84 LEU A N 1
ATOM 661 C CA . LEU A 1 84 ? 11.205 -8.957 4.813 1.00 77.56 84 LEU A CA 1
ATOM 662 C C . LEU A 1 84 ? 10.508 -10.076 5.595 1.00 77.56 84 LEU A C 1
ATOM 664 O O . LEU A 1 84 ? 10.277 -11.170 5.059 1.00 77.56 84 LEU A O 1
ATOM 668 N N . PRO A 1 85 ? 10.165 -9.824 6.868 1.00 70.44 85 PRO A N 1
ATOM 669 C CA . PRO A 1 85 ? 9.535 -10.777 7.747 1.00 70.44 85 PRO A CA 1
ATOM 670 C C . PRO A 1 85 ? 8.285 -11.322 7.091 1.00 70.44 85 PRO A C 1
ATOM 672 O O . PRO A 1 85 ? 7.548 -10.648 6.368 1.00 70.44 85 PRO A O 1
ATOM 675 N N . HIS A 1 86 ? 8.033 -12.590 7.374 1.00 70.12 86 HIS A N 1
ATOM 676 C CA . HIS A 1 86 ? 6.869 -13.234 6.821 1.00 70.12 86 HIS A CA 1
ATOM 677 C C . HIS A 1 86 ? 5.602 -12.624 7.441 1.00 70.12 86 HIS A C 1
ATOM 679 O O . HIS A 1 86 ? 5.556 -12.396 8.663 1.00 70.12 86 HIS A O 1
ATOM 685 N N . PRO A 1 87 ? 4.568 -12.398 6.612 1.00 64.44 87 PRO A N 1
ATOM 686 C CA . PRO A 1 87 ? 3.207 -12.176 7.072 1.00 64.44 87 PRO A CA 1
ATOM 687 C C . PRO A 1 87 ? 2.849 -13.152 8.200 1.00 64.44 87 PRO A C 1
ATOM 689 O O . PRO A 1 87 ? 2.856 -14.361 7.989 1.00 64.44 87 PRO A O 1
ATOM 692 N N . GLY A 1 88 ? 2.585 -12.645 9.408 1.00 61.97 88 GLY A N 1
ATOM 693 C CA . GLY A 1 88 ? 2.268 -13.477 10.581 1.00 61.97 88 GLY A CA 1
ATOM 694 C C . GLY A 1 88 ? 3.287 -13.440 11.723 1.00 61.97 88 GLY A C 1
ATOM 695 O O . GLY A 1 88 ? 2.991 -13.947 12.801 1.00 61.97 88 GLY A O 1
ATOM 696 N N . SER A 1 89 ? 4.434 -12.772 11.553 1.00 68.06 89 SER A N 1
ATOM 697 C CA . SER A 1 89 ? 5.334 -12.433 12.678 1.00 68.06 89 SER A CA 1
ATOM 698 C C . SER A 1 89 ? 4.839 -11.255 13.542 1.00 68.06 89 SER A C 1
ATOM 700 O O . SER A 1 89 ? 5.525 -10.825 14.468 1.00 68.06 89 SER A O 1
ATOM 702 N N . GLY A 1 90 ? 3.657 -10.737 13.214 1.00 69.38 90 GLY A N 1
ATOM 703 C CA . GLY A 1 90 ? 2.932 -9.646 13.851 1.00 69.38 90 GLY A CA 1
ATOM 704 C C . GLY A 1 90 ? 1.520 -9.584 13.262 1.00 69.38 90 GLY A C 1
ATOM 705 O O . GLY A 1 90 ? 1.207 -10.282 12.293 1.00 69.38 90 GLY A O 1
ATOM 706 N N . VAL A 1 91 ? 0.647 -8.775 13.855 1.00 73.94 91 VAL A N 1
ATOM 707 C CA . VAL A 1 91 ? -0.768 -8.652 13.470 1.00 73.94 91 VAL A CA 1
ATOM 708 C C . VAL A 1 91 ? -1.284 -7.249 13.742 1.00 73.94 91 VAL A C 1
ATOM 710 O O . VAL A 1 91 ? -0.884 -6.619 14.712 1.00 73.94 91 VAL A O 1
ATOM 713 N N . GLY A 1 92 ? -2.244 -6.784 12.946 1.00 84.88 92 GLY A N 1
ATOM 714 C CA . GLY A 1 92 ? -2.883 -5.502 13.226 1.00 84.88 92 GLY A CA 1
ATOM 715 C C . GLY A 1 92 ? -1.925 -4.323 13.018 1.00 84.88 92 GLY A C 1
ATOM 716 O O . GLY A 1 92 ? -1.183 -4.291 12.038 1.00 84.88 92 GLY A O 1
ATOM 717 N N . ILE A 1 93 ? -1.962 -3.362 13.943 1.00 89.81 93 ILE A N 1
ATOM 718 C CA . ILE A 1 93 ? -1.101 -2.170 13.914 1.00 89.81 93 ILE A CA 1
ATOM 719 C C . ILE A 1 93 ? 0.370 -2.550 14.117 1.00 89.81 93 ILE A C 1
ATOM 721 O O . ILE A 1 93 ? 1.203 -2.075 13.357 1.00 89.81 93 ILE A O 1
ATOM 725 N N . ASP A 1 94 ? 0.673 -3.468 15.037 1.00 89.56 94 ASP A N 1
ATOM 726 C CA . ASP A 1 94 ? 2.048 -3.888 15.347 1.00 89.56 94 ASP A CA 1
ATOM 727 C C . ASP A 1 94 ? 2.787 -4.419 14.106 1.00 89.56 94 ASP A C 1
ATOM 729 O O . ASP A 1 94 ? 3.989 -4.233 13.943 1.00 89.56 94 ASP A O 1
ATOM 733 N N . TRP A 1 95 ? 2.060 -5.076 13.195 1.00 90.06 95 TRP A N 1
ATOM 734 C CA . TRP A 1 95 ? 2.614 -5.497 11.906 1.00 90.06 95 TRP A CA 1
ATOM 735 C C . TRP A 1 95 ? 2.977 -4.306 11.013 1.00 90.06 95 TRP A C 1
ATOM 737 O O . TRP A 1 95 ? 4.029 -4.318 10.383 1.00 90.06 95 TRP A O 1
ATOM 747 N N . CYS A 1 96 ? 2.118 -3.287 10.969 1.00 92.38 96 CYS A N 1
ATOM 748 C CA . CYS A 1 96 ? 2.331 -2.081 10.171 1.00 92.38 96 CYS A CA 1
ATOM 749 C C . CYS A 1 96 ? 3.549 -1.286 10.662 1.00 92.38 96 CYS A C 1
ATOM 751 O O . CYS A 1 96 ? 4.316 -0.789 9.848 1.00 92.38 96 CYS A O 1
ATOM 753 N N . GLU A 1 97 ? 3.733 -1.189 11.979 1.00 92.44 97 GLU A N 1
ATOM 754 C CA . GLU A 1 97 ? 4.893 -0.524 12.586 1.00 92.44 97 GLU A CA 1
ATOM 755 C C . GLU A 1 97 ? 6.175 -1.303 12.291 1.00 92.44 97 GLU A C 1
ATOM 757 O O . GLU A 1 97 ? 7.133 -0.746 11.763 1.00 92.44 97 GLU A O 1
ATOM 762 N N . LYS A 1 98 ? 6.147 -2.624 12.500 1.00 91.50 98 LYS A N 1
ATOM 763 C CA . LYS A 1 98 ? 7.304 -3.489 12.269 1.00 91.50 98 LYS A CA 1
ATOM 764 C C . LYS A 1 98 ? 7.862 -3.392 10.848 1.00 91.50 98 LYS A C 1
ATOM 766 O O . LYS A 1 98 ? 9.075 -3.315 10.686 1.00 91.50 98 LYS A O 1
ATOM 771 N N . ILE A 1 99 ? 7.000 -3.411 9.825 1.00 91.38 99 ILE A N 1
ATOM 772 C CA . ILE A 1 99 ? 7.473 -3.337 8.433 1.00 91.38 99 ILE A CA 1
ATOM 773 C C . ILE A 1 99 ? 8.125 -1.990 8.109 1.00 91.38 99 ILE A C 1
ATOM 775 O O . ILE A 1 99 ? 9.014 -1.954 7.266 1.00 91.38 99 ILE A O 1
ATOM 779 N N . ILE A 1 100 ? 7.685 -0.900 8.748 1.00 92.88 100 ILE A N 1
ATOM 780 C CA . ILE A 1 100 ? 8.274 0.431 8.572 1.00 92.88 100 ILE A CA 1
ATOM 781 C C . ILE A 1 100 ? 9.631 0.469 9.268 1.00 92.88 100 ILE A C 1
ATOM 783 O O . ILE A 1 100 ? 10.619 0.845 8.642 1.00 92.88 100 ILE A O 1
ATOM 787 N N . ASP A 1 101 ? 9.687 0.032 10.526 1.00 92.00 101 ASP A N 1
ATOM 788 C CA . ASP A 1 101 ? 10.904 0.057 11.339 1.00 92.00 101 ASP A CA 1
ATOM 789 C C . ASP A 1 101 ? 12.045 -0.728 10.685 1.00 92.00 101 ASP A C 1
ATOM 791 O O . ASP A 1 101 ? 13.183 -0.268 10.647 1.00 92.00 101 ASP A O 1
ATOM 795 N N . GLU A 1 102 ? 11.746 -1.895 10.115 1.00 89.31 102 GLU A N 1
ATOM 796 C CA . GLU A 1 102 ? 12.757 -2.736 9.473 1.00 89.31 102 GLU A CA 1
ATOM 797 C C . GLU A 1 102 ? 13.360 -2.137 8.203 1.00 89.31 102 GLU A C 1
ATOM 799 O O . GLU A 1 102 ? 14.478 -2.504 7.840 1.00 89.31 102 GLU A O 1
ATOM 804 N N . VAL A 1 103 ? 12.638 -1.251 7.511 1.00 90.44 103 VAL A N 1
ATOM 805 C CA . VAL A 1 103 ? 13.106 -0.656 6.249 1.00 90.44 103 VAL A CA 1
ATOM 806 C C . VAL A 1 103 ? 13.525 0.802 6.390 1.00 90.44 103 VAL A C 1
ATOM 808 O O . VAL A 1 103 ? 14.032 1.379 5.434 1.00 90.44 103 VAL A O 1
ATOM 811 N N . ASN A 1 104 ? 13.373 1.390 7.577 1.00 90.62 104 ASN A N 1
ATOM 812 C CA . ASN A 1 104 ? 13.663 2.799 7.831 1.00 90.62 104 ASN A CA 1
ATOM 813 C C . ASN A 1 104 ? 15.150 3.163 7.653 1.00 90.62 104 ASN A C 1
ATOM 815 O O . ASN A 1 104 ? 15.469 4.303 7.331 1.00 90.62 104 ASN A O 1
ATOM 819 N N . ASP A 1 105 ? 16.050 2.191 7.817 1.00 89.12 105 ASP A N 1
ATOM 820 C CA . ASP A 1 105 ? 17.496 2.386 7.655 1.00 89.12 105 ASP A CA 1
ATOM 821 C C . ASP A 1 105 ? 17.994 2.099 6.221 1.00 89.12 105 ASP A C 1
ATOM 823 O O . ASP A 1 105 ? 19.192 2.200 5.939 1.00 89.12 105 ASP A O 1
ATOM 827 N N . TYR A 1 106 ? 17.103 1.729 5.291 1.00 89.31 106 TYR A N 1
ATOM 828 C CA . TYR A 1 106 ? 17.484 1.466 3.902 1.00 89.31 106 TYR A CA 1
ATOM 829 C C . TYR A 1 106 ? 17.694 2.779 3.148 1.00 89.31 106 TYR A C 1
ATOM 831 O O . TYR A 1 106 ? 16.777 3.578 2.977 1.00 89.31 106 TYR A O 1
ATOM 839 N N . ASN A 1 107 ? 18.901 2.967 2.620 1.00 89.19 107 ASN A N 1
ATOM 840 C CA . ASN A 1 107 ? 19.219 4.091 1.747 1.00 89.19 107 ASN A CA 1
ATOM 841 C C . ASN A 1 107 ? 18.949 3.729 0.278 1.00 89.19 107 ASN A C 1
ATOM 843 O O . ASN A 1 107 ? 19.877 3.425 -0.471 1.00 89.19 107 ASN A O 1
ATOM 847 N N . ASP A 1 108 ? 17.674 3.713 -0.102 1.00 90.69 108 ASP A N 1
ATOM 848 C CA . ASP A 1 108 ? 17.213 3.393 -1.455 1.00 90.69 108 ASP A CA 1
ATOM 849 C C . ASP A 1 108 ? 16.062 4.327 -1.858 1.00 90.69 108 ASP A C 1
ATOM 851 O O . ASP A 1 108 ? 15.143 4.570 -1.074 1.00 90.69 108 ASP A O 1
ATOM 855 N N . ASP A 1 109 ? 16.109 4.870 -3.075 1.00 91.44 109 ASP A N 1
ATOM 856 C CA . ASP A 1 109 ? 15.155 5.882 -3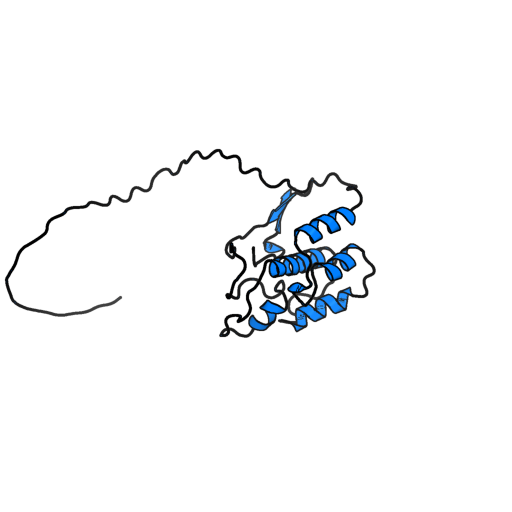.544 1.00 91.44 109 ASP A CA 1
ATOM 857 C C . ASP A 1 109 ? 13.716 5.351 -3.643 1.00 91.44 109 ASP A C 1
ATOM 859 O O . ASP A 1 109 ? 12.765 6.075 -3.327 1.00 91.44 109 ASP A O 1
ATOM 863 N N . LEU A 1 110 ? 13.539 4.078 -4.019 1.00 92.25 110 LEU A N 1
ATOM 864 C CA . LEU A 1 110 ? 12.228 3.433 -4.033 1.00 92.25 110 LEU A CA 1
ATOM 865 C C . LEU A 1 110 ? 11.719 3.253 -2.603 1.00 92.25 110 LEU A C 1
ATOM 867 O O . LEU A 1 110 ? 10.558 3.558 -2.333 1.00 92.25 110 LEU A O 1
ATOM 871 N N . ILE A 1 111 ? 12.568 2.806 -1.674 1.00 93.19 111 ILE A N 1
ATOM 872 C CA . ILE A 1 111 ? 12.176 2.652 -0.265 1.00 93.19 111 ILE A CA 1
ATOM 873 C C . ILE A 1 111 ? 11.816 4.006 0.358 1.00 93.19 111 ILE A C 1
ATOM 875 O O . ILE A 1 111 ? 10.764 4.133 0.986 1.00 93.19 111 ILE A O 1
ATOM 879 N N . ASN A 1 112 ? 12.612 5.044 0.104 1.00 93.69 112 ASN A N 1
ATOM 880 C CA . ASN A 1 112 ? 12.334 6.412 0.539 1.00 93.69 112 ASN A CA 1
ATOM 881 C C . ASN A 1 112 ? 10.995 6.924 -0.014 1.00 93.69 112 ASN A C 1
ATOM 883 O O . ASN A 1 112 ? 10.201 7.534 0.710 1.00 93.69 112 ASN A O 1
ATOM 887 N N . PHE A 1 113 ? 10.697 6.651 -1.285 1.00 94.94 113 PHE A N 1
ATOM 888 C CA . PHE A 1 113 ? 9.393 6.956 -1.867 1.00 94.94 113 PHE A CA 1
ATOM 889 C C . PHE A 1 113 ? 8.261 6.197 -1.171 1.00 94.94 113 PHE A C 1
ATOM 891 O O . PHE A 1 113 ? 7.263 6.811 -0.786 1.00 94.94 113 PHE A O 1
ATOM 898 N N . LEU A 1 114 ? 8.417 4.889 -0.953 1.00 95.50 114 LEU A N 1
ATOM 899 C CA . LEU A 1 114 ? 7.412 4.078 -0.272 1.00 95.50 114 LEU A CA 1
ATOM 900 C C . LEU A 1 114 ? 7.125 4.622 1.131 1.00 95.50 114 LEU A C 1
ATOM 902 O O . LEU A 1 114 ? 5.958 4.835 1.454 1.00 95.50 114 LEU A O 1
ATOM 906 N N . LEU A 1 115 ? 8.154 4.915 1.929 1.00 95.38 115 LEU A N 1
ATOM 907 C CA . LEU A 1 115 ? 8.018 5.423 3.300 1.00 95.38 115 LEU A CA 1
ATOM 908 C C . LEU A 1 115 ? 7.430 6.838 3.377 1.00 95.38 115 LEU A C 1
ATOM 910 O O . LEU A 1 115 ? 6.738 7.167 4.338 1.00 95.38 115 LEU A O 1
ATOM 914 N N . THR A 1 116 ? 7.669 7.677 2.369 1.00 94.50 116 THR A N 1
ATOM 915 C CA . THR A 1 116 ? 7.193 9.071 2.369 1.00 94.50 116 THR A CA 1
ATOM 916 C C . THR A 1 116 ? 5.807 9.241 1.752 1.00 94.50 116 THR A C 1
ATOM 918 O O . THR A 1 116 ? 5.084 10.160 2.139 1.00 94.50 116 THR A O 1
ATOM 921 N N . ALA A 1 117 ? 5.427 8.386 0.799 1.00 95.06 117 ALA A N 1
ATOM 922 C CA . ALA A 1 117 ? 4.202 8.544 0.019 1.00 95.06 117 ALA A CA 1
ATOM 923 C C . ALA A 1 117 ? 3.125 7.494 0.338 1.00 95.06 117 ALA A C 1
ATOM 925 O O . ALA A 1 117 ? 1.941 7.839 0.371 1.00 95.06 117 ALA A O 1
ATOM 926 N N . MET A 1 118 ? 3.507 6.230 0.567 1.00 96.69 118 MET A N 1
ATOM 927 C CA . MET A 1 118 ? 2.569 5.094 0.568 1.00 96.69 118 MET A CA 1
ATOM 928 C C . MET A 1 118 ? 2.429 4.410 1.935 1.00 96.69 118 MET A C 1
ATOM 930 O O . MET A 1 118 ? 1.312 4.199 2.409 1.00 96.69 118 MET A O 1
ATOM 934 N N . LEU A 1 119 ? 3.545 4.110 2.599 1.00 96.00 119 LEU A N 1
ATOM 935 C CA . LEU A 1 119 ? 3.637 3.419 3.889 1.00 96.00 119 LEU A CA 1
ATOM 936 C C . LEU A 1 119 ? 3.621 4.403 5.069 1.00 96.00 119 LEU A C 1
ATOM 938 O O . LEU A 1 119 ? 4.378 4.281 6.025 1.00 96.00 119 LEU A O 1
ATOM 942 N N . VAL A 1 120 ? 2.727 5.393 5.009 1.00 96.06 120 VAL A N 1
ATOM 943 C CA . VAL A 1 120 ? 2.543 6.389 6.076 1.00 96.06 120 VAL A CA 1
ATOM 944 C C . VAL A 1 120 ? 1.415 5.948 7.008 1.00 96.06 120 VAL A C 1
ATOM 946 O O . VAL A 1 120 ? 0.308 5.634 6.560 1.00 96.06 120 VAL A O 1
ATOM 949 N N . MET A 1 121 ? 1.669 5.935 8.320 1.00 94.56 121 MET A N 1
ATOM 950 C CA . MET A 1 121 ? 0.716 5.412 9.313 1.00 94.56 121 MET A CA 1
ATOM 951 C C . MET A 1 121 ? -0.623 6.159 9.331 1.00 94.56 121 MET A C 1
ATOM 953 O O . MET A 1 121 ? -1.671 5.548 9.532 1.00 94.56 121 MET A O 1
ATOM 957 N N . ARG A 1 122 ? -0.609 7.476 9.100 1.00 93.44 122 ARG A N 1
ATOM 958 C CA . ARG A 1 122 ? -1.825 8.295 9.026 1.00 93.44 122 ARG A CA 1
ATOM 959 C C . ARG A 1 122 ? -2.345 8.344 7.585 1.00 93.44 122 ARG A C 1
ATOM 961 O O . ARG A 1 122 ? -1.615 8.839 6.725 1.00 93.44 122 ARG A O 1
ATOM 968 N N . PRO A 1 123 ? -3.575 7.879 7.298 1.00 93.25 123 PRO A N 1
ATOM 969 C CA . PRO A 1 123 ? -4.095 7.826 5.932 1.00 93.25 123 PRO A CA 1
ATOM 970 C C . PRO A 1 123 ? -4.180 9.205 5.269 1.00 93.25 123 PRO A C 1
ATOM 972 O O . PRO A 1 123 ? -3.871 9.329 4.092 1.00 93.25 123 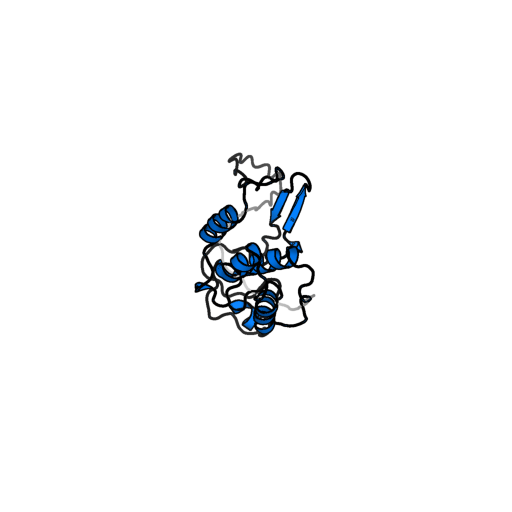PRO A O 1
ATOM 975 N N . GLU A 1 124 ? -4.520 10.252 6.020 1.00 92.06 124 GLU A N 1
ATOM 976 C CA . GLU A 1 124 ? -4.581 11.639 5.541 1.00 92.06 124 GLU A CA 1
ATOM 977 C C . GLU A 1 124 ? -3.212 12.244 5.197 1.00 92.06 124 GLU A C 1
ATOM 979 O O . GLU A 1 124 ? -3.140 13.289 4.558 1.00 92.06 124 GLU A O 1
ATOM 984 N N . SER A 1 125 ? -2.126 11.610 5.644 1.00 95.12 125 SER A N 1
ATOM 985 C CA . SER A 1 125 ? -0.753 12.004 5.319 1.00 95.12 125 SER A CA 1
ATOM 986 C C . SER A 1 125 ? -0.167 11.192 4.162 1.00 95.12 125 SER A C 1
ATOM 988 O O . SER A 1 125 ? 0.931 11.508 3.706 1.00 95.12 125 SER A O 1
ATOM 990 N N . ARG A 1 126 ? -0.876 10.161 3.674 1.00 95.75 126 ARG A N 1
ATOM 991 C CA . ARG A 1 126 ? -0.492 9.449 2.449 1.00 95.75 126 ARG A CA 1
ATOM 992 C C . ARG A 1 126 ? -0.759 10.330 1.243 1.00 95.75 126 ARG A C 1
ATOM 994 O O . ARG A 1 126 ? -1.697 11.125 1.212 1.00 95.75 126 ARG A O 1
ATOM 1001 N N . TYR A 1 127 ? 0.082 10.172 0.238 1.00 95.06 127 TYR A N 1
ATOM 1002 C CA . TYR A 1 127 ? -0.018 10.955 -0.979 1.00 95.06 127 TYR A CA 1
ATOM 1003 C C . TYR A 1 127 ? -1.224 10.508 -1.796 1.00 95.06 127 TYR A C 1
AT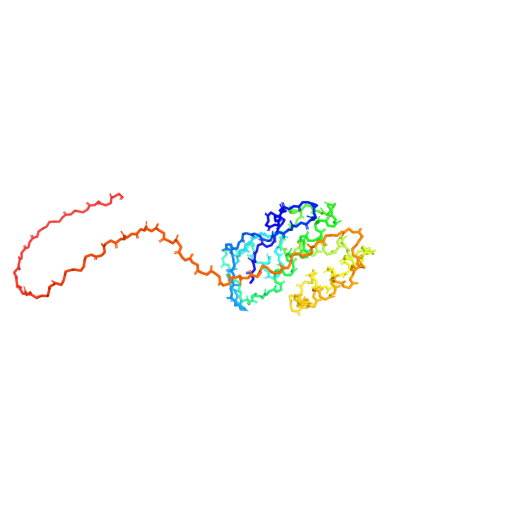OM 1005 O O . TYR A 1 127 ? -1.626 9.349 -1.741 1.00 95.06 127 TYR A O 1
ATOM 1013 N N . LEU A 1 128 ? -1.802 11.423 -2.574 1.00 92.69 128 LEU A N 1
ATOM 1014 C CA . LEU A 1 128 ? -2.834 11.063 -3.543 1.00 92.69 128 LEU A CA 1
ATOM 1015 C C . LEU A 1 128 ? -2.227 10.196 -4.649 1.00 92.69 128 LEU A C 1
ATOM 1017 O O . LEU A 1 128 ? -1.075 10.399 -5.029 1.00 92.69 128 LEU A O 1
ATOM 1021 N N . VAL A 1 129 ? -3.032 9.296 -5.223 1.00 90.12 129 VAL A N 1
ATOM 1022 C CA . VAL A 1 129 ? -2.603 8.381 -6.300 1.00 90.12 129 VAL A CA 1
ATOM 1023 C C . VAL A 1 129 ? -1.897 9.121 -7.436 1.00 90.12 129 VAL A C 1
ATOM 1025 O O . VAL A 1 129 ? -0.858 8.660 -7.897 1.00 90.12 129 VAL A O 1
ATOM 1028 N N . GLN A 1 130 ? -2.417 10.283 -7.844 1.00 89.44 130 GLN A N 1
ATOM 1029 C CA . GLN A 1 130 ? -1.799 11.080 -8.903 1.00 89.44 130 GLN A CA 1
ATOM 1030 C C . GLN A 1 130 ? -0.386 11.538 -8.524 1.00 89.44 130 GLN A C 1
ATOM 1032 O O . GLN A 1 130 ? 0.535 11.394 -9.313 1.00 89.44 130 GLN A O 1
ATOM 1037 N N . ILE A 1 131 ? -0.187 12.003 -7.289 1.00 92.88 131 ILE A N 1
ATOM 1038 C CA . ILE A 1 131 ? 1.132 12.451 -6.823 1.00 92.88 131 ILE A CA 1
ATOM 1039 C C . ILE A 1 131 ? 2.092 11.257 -6.712 1.00 92.88 131 ILE A C 1
ATOM 1041 O O . ILE A 1 131 ? 3.278 11.390 -7.003 1.00 92.88 131 ILE A O 1
ATOM 1045 N N . CYS A 1 132 ? 1.597 10.083 -6.304 1.00 93.12 132 CYS A N 1
ATOM 1046 C CA . CYS A 1 132 ? 2.392 8.854 -6.306 1.00 93.12 132 CYS A CA 1
ATOM 1047 C C . CYS A 1 132 ? 2.863 8.489 -7.721 1.00 93.12 132 CYS A C 1
ATOM 1049 O O . CYS A 1 132 ? 4.026 8.129 -7.885 1.00 93.12 132 CYS A O 1
ATOM 1051 N N . LEU A 1 133 ? 1.982 8.605 -8.720 1.00 90.69 133 LEU A N 1
ATOM 1052 C CA . LEU A 1 133 ? 2.306 8.343 -10.122 1.00 90.69 133 LEU A CA 1
ATOM 1053 C C . LEU A 1 133 ? 3.368 9.322 -10.641 1.00 90.69 133 LEU A C 1
ATOM 1055 O O . LEU A 1 133 ? 4.417 8.889 -11.107 1.00 90.69 133 LEU A O 1
ATOM 1059 N N . ASP A 1 134 ? 3.149 10.624 -10.457 1.00 90.25 134 ASP A N 1
ATOM 1060 C CA . ASP A 1 134 ? 4.084 11.659 -10.916 1.00 90.25 134 ASP A CA 1
ATOM 1061 C C . ASP A 1 134 ? 5.483 11.471 -10.295 1.00 90.25 134 ASP A C 1
ATOM 1063 O O . ASP A 1 134 ? 6.514 11.674 -10.935 1.00 90.25 134 ASP A O 1
ATOM 1067 N N . ARG A 1 135 ? 5.535 11.063 -9.019 1.00 89.88 135 ARG A N 1
ATOM 1068 C CA . ARG A 1 135 ? 6.798 10.820 -8.315 1.00 89.88 135 ARG A CA 1
ATOM 1069 C C . ARG A 1 135 ? 7.498 9.552 -8.766 1.00 89.88 135 ARG A C 1
ATOM 1071 O O . ARG A 1 135 ? 8.711 9.596 -8.931 1.00 89.88 135 ARG A O 1
ATOM 1078 N N . VAL A 1 136 ? 6.784 8.439 -8.943 1.00 87.69 136 VAL A N 1
ATOM 1079 C CA . VAL A 1 136 ? 7.435 7.187 -9.356 1.00 87.69 136 VAL A CA 1
ATOM 1080 C C . VAL A 1 136 ? 8.004 7.305 -10.769 1.00 87.69 136 VAL A C 1
ATOM 1082 O O . VAL A 1 136 ? 9.106 6.828 -11.015 1.00 87.69 136 VAL A O 1
ATOM 1085 N N . GLU A 1 137 ? 7.331 8.032 -11.663 1.00 86.06 137 GLU A N 1
ATOM 1086 C CA . GLU A 1 137 ? 7.860 8.349 -12.994 1.00 86.06 137 GLU A CA 1
ATOM 1087 C C . GLU A 1 137 ? 9.166 9.153 -12.928 1.00 86.06 137 GLU A C 1
ATOM 1089 O O . GLU A 1 137 ? 10.050 8.954 -13.754 1.00 86.06 137 GLU A O 1
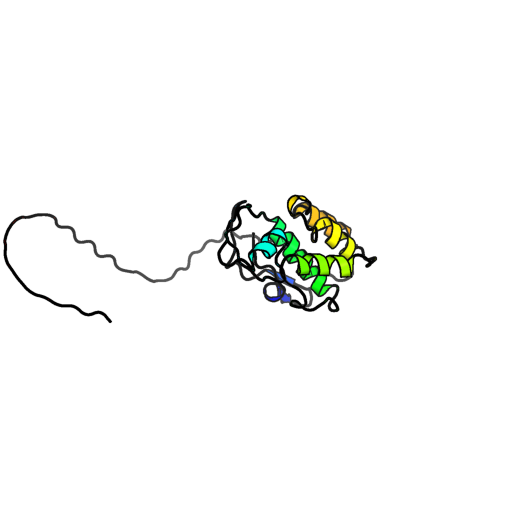ATOM 1094 N N . ALA A 1 138 ? 9.331 10.013 -11.917 1.00 84.94 138 ALA A N 1
ATOM 1095 C CA . ALA A 1 138 ? 10.566 10.765 -11.701 1.00 84.94 138 ALA A CA 1
ATOM 1096 C C . ALA A 1 138 ? 11.698 9.940 -11.056 1.00 84.94 138 ALA A C 1
ATOM 1098 O O . ALA A 1 138 ? 12.866 10.296 -11.214 1.00 84.94 138 ALA A O 1
ATOM 1099 N N . LEU A 1 139 ? 11.379 8.860 -10.329 1.00 82.75 139 LEU A N 1
ATOM 1100 C CA . LEU A 1 139 ? 12.377 7.953 -9.736 1.00 82.75 139 LEU A CA 1
ATOM 1101 C C . LEU A 1 139 ? 13.049 7.071 -10.792 1.00 82.75 139 LEU A C 1
ATOM 1103 O O . LEU A 1 139 ? 14.222 6.723 -10.665 1.00 82.75 139 LEU A O 1
ATOM 1107 N N . PHE A 1 140 ? 12.312 6.702 -11.838 1.00 69.56 140 PHE A N 1
ATOM 1108 C CA . PHE A 1 140 ? 12.824 5.870 -12.917 1.00 69.56 140 PHE A CA 1
ATOM 1109 C C . PHE A 1 140 ? 13.374 6.742 -14.060 1.00 69.56 140 PHE A C 1
ATOM 1111 O O . PHE A 1 140 ? 12.632 7.336 -14.836 1.00 69.56 140 PHE A O 1
ATOM 1118 N N . ILE A 1 141 ? 14.704 6.779 -14.212 1.00 56.44 141 ILE A N 1
ATOM 1119 C CA . ILE A 1 141 ? 15.365 7.214 -15.460 1.00 56.44 141 ILE A CA 1
ATOM 1120 C C . ILE A 1 141 ? 14.830 6.324 -16.610 1.00 56.44 141 ILE A C 1
ATOM 1122 O O . ILE A 1 141 ? 14.645 5.129 -16.362 1.00 56.44 141 ILE A O 1
ATOM 1126 N N . PRO A 1 142 ? 14.583 6.839 -17.840 1.00 48.25 142 PRO A N 1
ATOM 1127 C CA . PRO A 1 142 ? 13.916 6.092 -18.912 1.00 48.25 142 PRO A CA 1
ATOM 1128 C C . PRO A 1 142 ? 14.478 4.675 -19.070 1.00 48.25 142 PRO A C 1
ATOM 1130 O O . PRO A 1 142 ? 15.691 4.488 -19.182 1.00 48.25 142 PRO A O 1
ATOM 1133 N N . SER A 1 143 ? 13.578 3.694 -19.020 1.00 47.50 143 SER A N 1
ATOM 1134 C CA . SER A 1 143 ? 13.844 2.263 -18.867 1.00 47.50 143 SER A CA 1
ATOM 1135 C C . SER A 1 143 ? 14.983 1.729 -19.748 1.00 47.50 143 SER A C 1
ATOM 1137 O O . SER A 1 143 ? 15.017 1.955 -20.958 1.00 47.50 143 SER A O 1
ATOM 1139 N N . ARG A 1 144 ? 15.889 0.942 -19.150 1.00 48.06 144 ARG A N 1
ATOM 1140 C CA . ARG A 1 144 ? 16.938 0.187 -19.867 1.00 48.06 144 ARG A CA 1
ATOM 1141 C C . ARG A 1 144 ? 16.401 -1.038 -20.623 1.00 48.06 144 ARG A C 1
ATOM 1143 O O . ARG A 1 144 ? 17.141 -1.654 -21.383 1.00 48.06 144 ARG A O 1
ATOM 1150 N N . ASP A 1 145 ? 15.133 -1.365 -20.445 1.00 52.97 145 ASP A N 1
ATOM 1151 C CA . ASP A 1 145 ? 14.400 -2.438 -21.095 1.00 52.97 145 ASP A CA 1
ATOM 1152 C C . ASP A 1 145 ? 12.998 -1.929 -21.447 1.00 52.97 145 ASP A C 1
ATOM 1154 O O . ASP A 1 145 ? 12.353 -1.279 -20.639 1.00 52.97 145 ASP A O 1
ATOM 1158 N N . ASN A 1 146 ? 12.529 -2.165 -22.674 1.00 52.31 146 ASN A N 1
ATOM 1159 C CA . ASN A 1 146 ? 11.285 -1.624 -23.248 1.00 52.31 146 ASN A CA 1
ATOM 1160 C C . ASN A 1 146 ? 9.988 -2.147 -22.573 1.00 52.31 146 ASN A C 1
ATOM 1162 O O . ASN A 1 146 ? 9.036 -2.522 -23.261 1.00 52.31 146 ASN A O 1
ATOM 1166 N N . SER A 1 147 ? 9.939 -2.235 -21.242 1.00 52.94 147 SER A N 1
ATOM 1167 C CA . SER A 1 147 ? 8.736 -2.574 -20.495 1.00 52.94 147 SER A CA 1
ATOM 1168 C C . SER A 1 147 ? 7.701 -1.468 -20.704 1.00 52.94 147 SER A C 1
ATOM 1170 O O . SER A 1 147 ? 7.925 -0.292 -20.428 1.00 52.94 147 SER A O 1
ATOM 1172 N N . LEU A 1 148 ? 6.569 -1.843 -21.291 1.00 51.12 148 LEU A N 1
ATOM 1173 C CA . LEU A 1 148 ? 5.472 -0.922 -21.538 1.00 51.12 148 LEU A CA 1
ATOM 1174 C C . LEU A 1 148 ? 4.575 -0.922 -20.305 1.00 51.12 148 LEU A C 1
ATOM 1176 O O . LEU A 1 148 ? 3.942 -1.936 -20.004 1.00 51.12 148 LEU A O 1
ATOM 1180 N N . THR A 1 149 ? 4.462 0.221 -19.627 1.00 50.03 149 THR A N 1
ATOM 1181 C CA . THR A 1 149 ? 3.323 0.469 -18.738 1.00 50.03 149 THR A CA 1
ATOM 1182 C C . THR A 1 149 ? 2.051 0.287 -19.571 1.00 50.03 149 THR A C 1
ATOM 1184 O O . THR A 1 149 ? 1.912 0.953 -20.602 1.00 50.03 149 THR A O 1
ATOM 1187 N N . PRO A 1 150 ? 1.126 -0.616 -19.199 1.00 45.16 150 PRO A N 1
ATOM 1188 C CA . PRO A 1 150 ? -0.113 -0.781 -19.939 1.00 45.16 150 PRO A CA 1
ATOM 1189 C C . PRO A 1 150 ? -0.859 0.552 -20.006 1.00 45.16 150 PRO A C 1
ATOM 1191 O O . PRO A 1 150 ? -1.211 1.126 -18.976 1.00 45.16 150 PRO A O 1
ATOM 1194 N N . THR A 1 151 ? -1.123 1.041 -21.217 1.00 43.44 151 THR A N 1
ATOM 1195 C CA . THR A 1 151 ? -2.089 2.122 -21.435 1.00 43.44 151 THR A CA 1
ATOM 1196 C C . THR A 1 151 ? -3.432 1.682 -20.839 1.00 43.44 151 THR A C 1
ATOM 1198 O O . THR A 1 151 ? -3.771 0.496 -20.968 1.00 43.44 151 THR A O 1
ATOM 1201 N N . PRO A 1 152 ? -4.204 2.574 -20.182 1.00 40.16 152 PRO A N 1
ATOM 1202 C CA . PRO A 1 152 ? -5.562 2.251 -19.765 1.00 40.16 152 PRO A CA 1
ATOM 1203 C C . PRO A 1 152 ? -6.283 1.611 -20.944 1.00 40.16 152 PRO A C 1
ATOM 1205 O O . PRO A 1 152 ? -6.217 2.144 -22.052 1.00 40.16 152 PRO A O 1
ATOM 1208 N N . ALA A 1 153 ? -6.908 0.451 -20.729 1.00 39.03 153 ALA A N 1
ATOM 1209 C CA . ALA A 1 153 ? -7.723 -0.163 -21.763 1.00 39.03 153 ALA A CA 1
ATOM 1210 C C . ALA A 1 153 ? -8.695 0.909 -22.268 1.00 39.03 153 ALA A C 1
ATOM 1212 O O . ALA A 1 153 ? -9.522 1.408 -21.503 1.00 39.03 153 ALA A O 1
ATOM 1213 N N . SER A 1 154 ? -8.551 1.307 -23.531 1.00 32.66 154 SER A N 1
ATOM 1214 C CA . SER A 1 154 ? -9.578 2.074 -24.208 1.00 32.66 154 SER A CA 1
ATOM 1215 C C . SER A 1 154 ? -10.829 1.213 -24.142 1.00 32.66 154 SER A C 1
ATOM 1217 O O . SER A 1 154 ? -10.867 0.134 -24.737 1.00 32.66 154 SER A O 1
ATOM 1219 N N . TYR A 1 155 ? -11.825 1.651 -23.381 1.00 38.00 155 TYR A N 1
ATOM 1220 C CA . TYR A 1 155 ? -13.180 1.179 -23.588 1.00 38.00 155 TYR A CA 1
ATOM 1221 C C . TYR A 1 155 ? -13.545 1.605 -25.009 1.00 38.00 155 TYR A C 1
ATOM 1223 O O . TYR A 1 155 ? -13.914 2.750 -25.246 1.00 38.00 155 TYR A O 1
ATOM 1231 N N . THR A 1 156 ? -13.343 0.718 -25.980 1.00 33.62 156 THR A N 1
ATOM 1232 C CA . THR A 1 156 ? -14.004 0.852 -27.268 1.00 33.62 156 THR A CA 1
ATOM 1233 C C . THR A 1 156 ? -15.487 0.696 -26.972 1.00 33.62 156 THR A C 1
ATOM 1235 O O . THR A 1 156 ? -15.921 -0.361 -26.508 1.00 33.62 156 THR A O 1
ATOM 1238 N N . GLU A 1 157 ? -16.249 1.768 -27.172 1.00 37.78 157 GLU A N 1
ATOM 1239 C CA . GLU A 1 157 ? -17.705 1.731 -27.277 1.00 37.78 157 GLU A CA 1
ATOM 1240 C C . GLU A 1 157 ? -18.098 0.905 -28.513 1.00 37.78 157 GLU A C 1
ATOM 1242 O O . GLU A 1 157 ? -18.588 1.425 -29.504 1.00 37.78 157 GLU A O 1
ATOM 1247 N N . GLU A 1 158 ? -17.871 -0.403 -28.473 1.00 36.66 158 GLU A N 1
ATOM 1248 C CA . GLU A 1 158 ? -18.528 -1.355 -29.361 1.00 36.66 158 GLU A CA 1
ATOM 1249 C C . GLU A 1 158 ? -19.326 -2.303 -28.477 1.00 36.66 158 GLU A C 1
ATOM 1251 O O . GLU A 1 158 ? -18.932 -3.407 -28.107 1.00 36.66 158 GLU A O 1
ATOM 1256 N N . CYS A 1 159 ? -20.471 -1.770 -28.062 1.00 36.12 159 CYS A N 1
ATOM 1257 C CA . CYS A 1 159 ? -21.569 -2.539 -27.529 1.00 36.12 159 CYS A CA 1
ATOM 1258 C C . CYS A 1 159 ? -22.247 -3.250 -28.707 1.00 36.12 159 CYS A C 1
ATOM 1260 O O . CYS A 1 159 ? -23.126 -2.680 -29.346 1.00 36.12 159 CYS A O 1
ATOM 1262 N N . GLU A 1 160 ? -21.883 -4.503 -28.970 1.00 30.66 160 GLU A N 1
ATOM 1263 C CA . GLU A 1 160 ? -22.833 -5.453 -29.544 1.00 30.66 160 GLU A CA 1
ATOM 1264 C C . GLU A 1 160 ? -23.121 -6.548 -28.522 1.00 30.66 160 GLU A C 1
ATOM 1266 O O . GLU A 1 160 ? -22.294 -7.371 -28.134 1.00 30.66 160 GLU A O 1
ATOM 1271 N N . THR A 1 161 ? -24.350 -6.481 -28.028 1.00 35.03 161 THR A N 1
ATOM 1272 C CA . THR A 1 161 ? -24.937 -7.424 -27.092 1.00 35.03 161 THR A CA 1
ATOM 1273 C C . THR A 1 161 ? -25.212 -8.733 -27.824 1.00 35.03 161 THR A C 1
ATOM 1275 O O . THR A 1 161 ? -26.199 -8.838 -28.544 1.00 35.03 161 THR A O 1
ATOM 1278 N N . THR A 1 162 ? -24.417 -9.774 -27.584 1.00 30.94 162 THR A N 1
ATOM 1279 C CA . THR A 1 162 ? -24.856 -11.161 -27.812 1.00 30.94 162 THR A CA 1
ATOM 1280 C C . THR A 1 162 ? -25.133 -11.841 -26.479 1.00 30.94 162 THR A C 1
ATOM 1282 O O . THR A 1 162 ? -24.456 -12.783 -26.074 1.00 30.94 162 THR A O 1
ATOM 1285 N N . ALA A 1 163 ? -26.163 -11.355 -25.784 1.00 32.44 163 ALA A N 1
ATOM 1286 C CA . ALA A 1 163 ? -26.860 -12.131 -24.768 1.00 32.44 163 ALA A C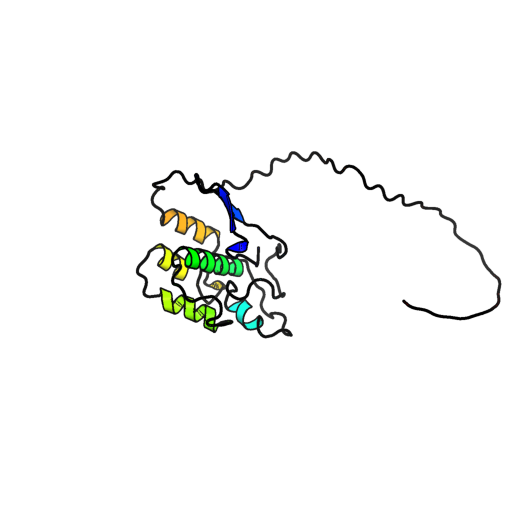A 1
ATOM 1287 C C . ALA A 1 163 ? -27.881 -13.028 -25.482 1.00 32.44 163 ALA A C 1
ATOM 1289 O O . ALA A 1 163 ? -29.038 -12.657 -25.678 1.00 32.44 163 ALA A O 1
ATOM 1290 N N . VAL A 1 164 ? -27.444 -14.213 -25.911 1.00 32.09 164 VAL A N 1
ATOM 1291 C CA . VAL A 1 164 ? -28.359 -15.248 -26.399 1.00 32.09 164 VAL A CA 1
ATOM 1292 C C . VAL A 1 164 ? -28.914 -16.011 -25.196 1.00 32.09 164 VAL A C 1
ATOM 1294 O O . VAL A 1 164 ? -28.260 -16.881 -24.634 1.00 32.09 164 VAL A O 1
ATOM 1297 N N . GLY A 1 165 ? -30.152 -15.666 -24.839 1.00 30.89 165 GLY A N 1
ATOM 1298 C CA . GLY A 1 165 ? -31.195 -16.641 -24.521 1.00 30.89 165 GLY A CA 1
ATOM 1299 C C . GLY A 1 165 ? -31.238 -17.239 -23.115 1.00 30.89 165 GLY A C 1
ATOM 1300 O O . GLY A 1 165 ? -30.832 -18.375 -22.927 1.00 30.89 165 GLY A O 1
ATOM 1301 N N . TYR A 1 166 ? -31.939 -16.567 -22.197 1.00 27.31 166 TYR A N 1
ATOM 1302 C CA . TYR A 1 166 ? -32.845 -17.240 -21.254 1.00 27.31 166 TYR A CA 1
ATOM 1303 C C . TYR A 1 166 ? -34.130 -16.414 -21.120 1.00 27.31 166 TYR A C 1
ATOM 1305 O O . TYR A 1 166 ? -34.237 -15.497 -20.312 1.00 27.31 166 TYR A O 1
ATOM 1313 N N . HIS A 1 167 ? -35.115 -16.735 -21.961 1.00 29.17 167 HIS A N 1
ATOM 1314 C CA . HIS A 1 167 ? -36.490 -16.264 -21.814 1.00 29.17 167 HIS A CA 1
ATOM 1315 C C . HIS A 1 167 ? -37.156 -17.003 -20.644 1.00 29.17 167 HIS A C 1
ATOM 1317 O O . HIS A 1 167 ? -37.519 -18.173 -20.774 1.00 29.17 167 HIS A O 1
ATOM 1323 N N . ALA A 1 168 ? -37.381 -16.313 -19.526 1.00 30.88 168 ALA A N 1
ATOM 1324 C CA . ALA A 1 168 ? -38.432 -16.684 -18.586 1.00 30.88 168 ALA A CA 1
ATOM 1325 C C . ALA A 1 168 ? -39.753 -16.089 -19.101 1.00 30.88 168 ALA A C 1
ATOM 1327 O O . ALA A 1 168 ? -39.900 -14.876 -19.226 1.00 30.88 168 ALA A O 1
ATOM 1328 N N . LYS A 1 169 ? -40.699 -16.956 -19.478 1.00 30.70 169 LYS A N 1
ATOM 1329 C CA . LYS A 1 169 ? -42.069 -16.565 -19.826 1.00 30.70 169 LYS A CA 1
ATOM 1330 C C . LYS A 1 169 ? -42.817 -16.187 -18.546 1.00 30.70 169 LYS A C 1
ATOM 1332 O O . LYS A 1 169 ? -43.261 -17.078 -17.827 1.00 30.70 169 LYS A O 1
ATOM 1337 N N . GLU A 1 170 ? -43.019 -14.899 -18.306 1.00 31.77 170 GLU A N 1
ATOM 1338 C CA . GLU A 1 170 ? -44.101 -14.427 -17.440 1.00 31.77 170 GLU A CA 1
ATOM 1339 C C . GLU A 1 170 ? -45.405 -14.439 -18.249 1.00 31.77 170 GLU A C 1
ATOM 1341 O O . GLU A 1 170 ? -45.549 -13.743 -19.254 1.00 31.77 170 GLU A O 1
ATOM 1346 N N . ARG A 1 171 ? -46.350 -15.295 -17.845 1.00 30.25 171 ARG A N 1
ATOM 1347 C CA . ARG A 1 171 ? -47.751 -15.210 -18.268 1.00 30.25 171 ARG A CA 1
ATOM 1348 C C . ARG A 1 171 ? -48.495 -14.395 -17.218 1.00 30.25 171 ARG A C 1
ATOM 1350 O O . ARG A 1 171 ? -48.681 -14.868 -16.102 1.00 30.25 171 ARG A O 1
ATOM 1357 N N . LEU A 1 172 ? -48.921 -13.198 -17.606 1.00 27.58 172 LEU A N 1
ATOM 1358 C CA . LEU A 1 172 ? -50.010 -12.474 -16.962 1.00 27.58 172 LEU A CA 1
ATOM 1359 C C . LEU A 1 172 ? -51.336 -13.113 -17.394 1.00 27.58 172 LEU A C 1
ATOM 1361 O O . LEU A 1 172 ? -51.556 -13.324 -18.586 1.00 27.58 172 LEU A O 1
ATOM 1365 N N . THR A 1 173 ? -52.222 -13.374 -16.439 1.00 30.92 173 THR A N 1
ATOM 1366 C CA . THR A 1 173 ? -53.670 -13.384 -16.670 1.00 30.92 173 THR A CA 1
ATOM 1367 C C . THR A 1 173 ? -54.319 -12.620 -15.526 1.00 30.92 173 THR A C 1
ATOM 1369 O O . THR A 1 173 ? -54.207 -13.018 -14.366 1.00 30.92 173 THR A O 1
ATOM 1372 N N . GLU A 1 174 ? -54.938 -11.499 -15.877 1.00 32.56 174 GLU A N 1
ATOM 1373 C CA . GLU A 1 174 ? -55.901 -10.766 -15.063 1.00 32.56 174 GLU A CA 1
ATOM 1374 C C . GLU A 1 174 ? -57.152 -11.624 -14.836 1.00 32.56 174 GLU A C 1
ATOM 1376 O O . GLU A 1 174 ? -57.609 -12.278 -15.767 1.00 32.56 174 GLU A O 1
ATOM 1381 N N . GLU A 1 175 ? -57.722 -11.582 -13.631 1.00 32.22 175 GLU A N 1
ATOM 1382 C CA . GLU A 1 175 ? -59.141 -11.251 -13.434 1.00 32.22 175 GLU A CA 1
ATOM 1383 C C . GLU A 1 175 ? -59.433 -11.020 -11.942 1.00 32.22 175 GLU A C 1
ATOM 1385 O O . GLU A 1 175 ? -59.015 -11.777 -11.063 1.00 32.22 175 GLU A O 1
ATOM 1390 N N . GLN A 1 176 ? -60.124 -9.916 -11.659 1.00 29.34 176 GLN A N 1
ATOM 1391 C CA . GLN A 1 176 ? -60.628 -9.543 -10.342 1.00 29.34 176 GLN A CA 1
ATOM 1392 C C . GLN A 1 176 ? -62.069 -10.047 -10.123 1.00 29.34 176 GLN A C 1
ATOM 1394 O O . GLN A 1 176 ? -62.839 -10.151 -11.069 1.00 29.34 176 GLN A O 1
ATOM 1399 N N . LEU A 1 177 ? -62.434 -10.157 -8.834 1.00 28.03 177 LEU A N 1
ATOM 1400 C CA . LEU A 1 177 ? -63.782 -10.047 -8.233 1.00 28.03 177 LEU A CA 1
ATOM 1401 C C . LEU A 1 177 ? -64.762 -11.232 -8.399 1.00 28.03 177 LEU A C 1
ATOM 1403 O O . LEU A 1 177 ? -65.379 -11.421 -9.436 1.00 28.03 177 LEU A O 1
ATOM 1407 N N . THR A 1 178 ? -65.089 -11.921 -7.295 1.00 29.34 178 THR A N 1
ATOM 1408 C CA . THR A 1 178 ? -66.305 -11.656 -6.483 1.00 29.34 178 THR A CA 1
ATOM 1409 C C . THR A 1 178 ? -66.517 -12.697 -5.363 1.00 29.34 178 THR A C 1
ATOM 1411 O O . THR A 1 178 ? -66.484 -13.896 -5.582 1.00 29.34 178 THR A O 1
ATOM 1414 N N . SER A 1 179 ? -66.740 -12.173 -4.152 1.00 28.16 179 SER A N 1
ATOM 1415 C CA . SER A 1 179 ? -67.744 -12.548 -3.135 1.00 28.16 179 SER A CA 1
ATOM 1416 C C . SER A 1 179 ? -68.124 -14.016 -2.822 1.00 28.16 179 SER A C 1
ATOM 1418 O O . SER A 1 179 ? -68.694 -14.719 -3.646 1.00 28.16 179 SER A O 1
ATOM 1420 N N . SER A 1 180 ? -68.076 -14.297 -1.508 1.00 28.08 180 SER A N 1
ATOM 1421 C CA . SER A 1 180 ? -68.967 -15.169 -0.710 1.00 28.08 180 SER A CA 1
ATOM 1422 C C . SER A 1 180 ? -68.708 -16.681 -0.674 1.00 28.08 180 SER A C 1
ATOM 1424 O O . SER A 1 180 ? -68.628 -17.340 -1.702 1.00 28.08 180 SER A O 1
ATOM 1426 N N . GLY A 1 181 ? -68.723 -17.235 0.547 1.00 28.12 181 GLY A N 1
ATOM 1427 C CA . GLY A 1 181 ? -69.035 -18.650 0.779 1.00 28.12 181 GLY A CA 1
ATOM 1428 C C . GLY A 1 181 ? -67.965 -19.475 1.494 1.00 28.12 181 GLY A C 1
ATOM 1429 O O . GLY A 1 181 ? -67.294 -20.274 0.866 1.00 28.12 181 GLY A O 1
ATOM 1430 N N . ASP A 1 182 ? -67.844 -19.267 2.804 1.00 28.67 182 ASP A N 1
ATOM 1431 C CA . ASP A 1 182 ? -68.039 -20.293 3.839 1.00 28.67 182 ASP A CA 1
ATOM 1432 C C . ASP A 1 182 ? -67.270 -21.650 3.836 1.00 28.67 182 ASP A C 1
ATOM 1434 O O . ASP A 1 182 ? -67.152 -22.372 2.854 1.00 28.67 182 ASP A O 1
ATOM 1438 N N . ILE A 1 183 ? -66.924 -22.039 5.073 1.00 31.64 183 ILE A N 1
ATOM 1439 C CA . ILE A 1 183 ? -66.673 -23.374 5.660 1.00 31.64 183 ILE A CA 1
ATOM 1440 C C . ILE A 1 183 ? -65.381 -24.198 5.392 1.00 31.64 183 ILE A C 1
ATOM 1442 O O . ILE A 1 183 ? -65.181 -24.838 4.370 1.00 31.64 183 ILE A O 1
ATOM 1446 N N . ASN A 1 184 ? -64.661 -24.377 6.513 1.00 27.38 184 ASN A N 1
ATOM 1447 C CA . ASN A 1 184 ? -64.085 -25.620 7.054 1.00 27.38 184 ASN A CA 1
ATOM 1448 C C . ASN A 1 184 ? -62.831 -26.294 6.443 1.00 27.38 184 ASN A C 1
ATOM 1450 O O . ASN A 1 184 ? -62.865 -26.961 5.417 1.00 27.38 184 ASN A O 1
ATOM 1454 N N . SER A 1 185 ? -61.833 -26.390 7.336 1.00 30.05 185 SER A N 1
ATOM 1455 C CA . SER A 1 185 ? -61.191 -27.632 7.815 1.00 30.05 185 SER A CA 1
ATOM 1456 C C . SER A 1 185 ? -59.758 -27.974 7.366 1.00 30.05 185 SER A C 1
ATOM 1458 O O . SER A 1 185 ? -59.450 -28.094 6.191 1.00 30.05 185 SER A O 1
ATOM 1460 N N . HIS A 1 186 ? -58.951 -28.268 8.401 1.00 31.59 186 HIS A N 1
ATOM 1461 C CA . HIS A 1 186 ? -57.838 -29.232 8.462 1.00 31.59 186 HIS A CA 1
ATOM 1462 C C . HIS A 1 186 ? -56.503 -28.832 7.791 1.00 31.59 186 HIS A C 1
ATOM 1464 O O . HIS A 1 186 ? -56.408 -28.675 6.588 1.00 31.59 186 HIS A O 1
ATOM 1470 N N . LEU A 1 187 ? -55.452 -28.507 8.561 1.00 30.05 187 LEU A N 1
ATOM 1471 C CA . LEU A 1 187 ? -54.521 -29.372 9.330 1.00 30.05 187 LEU A CA 1
ATOM 1472 C C . LEU A 1 187 ? -53.254 -29.762 8.532 1.00 30.05 187 LEU A C 1
ATOM 1474 O O . LEU A 1 187 ? -53.345 -30.434 7.517 1.00 30.05 187 LEU A O 1
ATOM 1478 N N . ARG A 1 188 ? -52.096 -29.483 9.168 1.00 30.84 188 ARG A N 1
ATOM 1479 C CA . ARG A 1 188 ? -50.742 -30.090 9.023 1.00 30.84 188 ARG A CA 1
ATOM 1480 C C . ARG A 1 188 ? -49.891 -29.581 7.844 1.00 30.84 188 ARG A C 1
ATOM 1482 O O . ARG A 1 188 ? -50.322 -29.629 6.710 1.00 30.84 188 ARG A O 1
ATOM 1489 N N . SER A 1 189 ? -48.740 -28.932 8.071 1.00 28.55 189 SER A N 1
ATOM 1490 C CA . SER A 1 189 ? -47.469 -29.363 8.712 1.00 28.55 189 SER A CA 1
ATOM 1491 C C . SER A 1 189 ? -46.495 -30.057 7.748 1.00 28.55 189 SER A C 1
ATOM 1493 O O . SER A 1 189 ? -46.919 -30.874 6.943 1.00 28.55 189 SER A O 1
ATOM 1495 N N . PHE A 1 190 ? -45.200 -29.795 8.003 1.00 30.30 190 PHE A N 1
ATOM 1496 C CA . PHE A 1 190 ? -43.942 -30.299 7.412 1.00 30.30 190 PHE A CA 1
ATOM 1497 C C . PHE A 1 190 ? -43.444 -29.478 6.210 1.00 30.30 190 PHE A C 1
ATOM 1499 O O . PHE A 1 190 ? -44.100 -29.441 5.182 1.00 30.30 190 PHE A O 1
ATOM 1506 N N . LYS A 1 191 ? -42.369 -28.670 6.291 1.00 27.69 191 LYS A N 1
ATOM 1507 C CA . LYS A 1 191 ? -41.010 -28.863 6.856 1.00 27.69 191 LYS A CA 1
ATOM 1508 C C . LYS A 1 191 ? -40.337 -30.144 6.356 1.00 27.69 191 LYS A C 1
ATOM 1510 O O . LYS A 1 191 ? -40.500 -31.186 6.984 1.00 27.69 191 LYS A O 1
ATOM 1515 N N . ILE A 1 192 ? -39.539 -30.000 5.297 1.00 41.03 192 ILE A N 1
ATOM 1516 C CA . ILE A 1 192 ? -38.099 -30.309 5.287 1.00 41.03 192 ILE A CA 1
ATOM 1517 C C . ILE A 1 192 ? -37.410 -29.114 4.629 1.00 41.03 192 ILE A C 1
ATOM 1519 O O . ILE A 1 192 ? -37.954 -28.647 3.605 1.00 41.03 192 ILE A O 1
#

Foldseek 3Di:
DQQAQAPVQWDFPDVVLTDIDGDDSVPDDDDAFDFDQDYDFLLFAQLNQQCPVVPPDGRPGGDGCLRVLSSVLSRVLCVVCVPPDDRPPDGHNRSLVRRCVVCVPDPDPSSVLSDQARSDNDSVNHHDPVVSVVVVVVSDDPDPHPRDDDDPPPPPPPDDDPPPDDDDDDDDDDDDDDDDDDDYDDDDDDDD

Organism: NCBI:txid1314779

pLDDT: mean 72.15, std 24.38, range [27.31, 96.69]

Sequence (192 aa):
MHRDIKPENILVLTRDPLYIKLADFSLIKVGNSLKTICGTGTYCPPEIAKYFRLSKLAPKDKYTEAVDIWSLGVVILRFALPSLPHPGSGVGIDWCEKIIDEVNDYNDDLINFLLTAMLVMRPESRYLVQICLDRVEALFIPSRDNSLTPTPASYTEECETTAVGYHAKERLTEEQLTSSGDINSHLRSFKI

Secondary structure (DSSP, 8-state):
--S---GGGEEEEEETTEEEEE--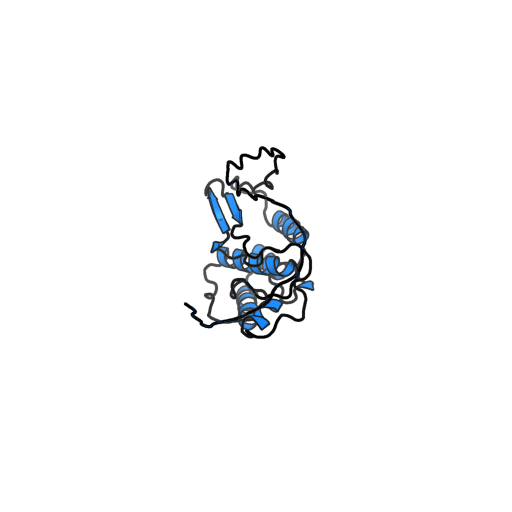GGG---SS-B----S-TTT--HHHHHHHT-TT---SSPB-THHHHHHHHHHHHHHH-TTSPPTTSS-THHHHHHHHHHHTT---HHHHHIIIIIS-SSGGGSPPHHHHHHHHHHHS-S-SS-PPPPPP----------------------------------------

Radius of gyration: 26.07 Å; chains: 1; bounding box: 88×43×46 Å